Protein AF-0000000074623098 (afdb_homodimer)

pLDDT: mean 75.77, std 20.79, range [34.44, 97.31]

Organism: Saponaria officinalis (NCBI:txid3572)

Foldseek 3Di:
DVLLVVLVVLQVLVPPVLRDVVQSVLQSDQCNQKNWDWDDDPWKIKIKIAAPQADPVFWDWDQDPQRKIKIKGFSARDVSPPDDDDDDPDDRHHGTMHMDIDRDDPQWPRVDWDWDDDPRMIMIITTGHPPPPPPPPPPPPPPD/DVLLVVLVVLQVLVPPVPRDVVQSVQQSDQCNQKNWDWDDDPWWIKIKIAAPQADPVFWDWDQDPQRKIKIKGFSARDVSPPDDDDDDPDDRHHGTMHMDIDRDDPQWPRVDWDWDDDPRMIMIITTGHPPPPPPPPPPPPPPD

Radius of gyration: 24.54 Å; Cα contacts (8 Å, |Δi|>4): 505; chains: 2; bounding box: 32×133×42 Å

InterPro domains:
  IPR002068 Alpha crystallin/Hsp20 domain [PF00011] (37-141)
  IPR002068 Alpha crystallin/Hsp20 domain [PS01031] (27-144)
  IPR007052 CS domain [PS51203] (31-140)
  IPR008978 HSP20-like chaperone [G3DSA:2.60.40.790] (1-142)
  IPR008978 HSP20-like chaperone [SSF49764] (18-141)
  IPR031107 Small heat shock protein [PTHR11527] (29-141)

Structure (mmCIF, N/CA/C/O backbone):
data_AF-0000000074623098-model_v1
#
loop_
_entity.id
_entity.type
_entity.pdbx_description
1 polymer 'SHSP domain-containing protein'
#
loop_
_atom_site.group_PDB
_atom_site.id
_atom_site.type_symbol
_atom_site.label_atom_id
_atom_site.label_alt_id
_atom_site.label_comp_id
_atom_site.label_asym_id
_atom_site.label_entity_id
_atom_site.label_seq_id
_atom_site.pdbx_PDB_ins_code
_atom_site.Cartn_x
_atom_site.Cartn_y
_atom_site.Cartn_z
_atom_site.occupancy
_atom_site.B_iso_or_equiv
_atom_site.auth_seq_id
_atom_site.auth_comp_id
_atom_site.auth_asym_id
_atom_site.auth_atom_id
_atom_site.pdbx_PDB_model_num
ATOM 1 N N . MET A 1 1 ? 17.141 3.326 15.945 1 34.44 1 MET A N 1
ATOM 2 C CA . MET A 1 1 ? 17.594 1.981 16.281 1 34.44 1 MET A CA 1
ATOM 3 C C . MET A 1 1 ? 16.422 1.014 16.375 1 34.44 1 MET A C 1
ATOM 5 O O . MET A 1 1 ? 16.562 -0.173 16.078 1 34.44 1 MET A O 1
ATOM 9 N N . SER A 1 2 ? 15.312 1.526 16.891 1 41.41 2 SER A N 1
ATOM 10 C CA . SER A 1 2 ? 14.086 0.79 17.188 1 41.41 2 SER A CA 1
ATOM 11 C C . SER A 1 2 ? 13.375 0.357 15.914 1 41.41 2 SER A C 1
ATOM 13 O O . SER A 1 2 ? 12.859 -0.761 15.828 1 41.41 2 SER A O 1
ATOM 15 N N . LEU A 1 3 ? 13.523 1.206 14.938 1 40.62 3 LEU A N 1
ATOM 16 C CA . LEU A 1 3 ? 12.898 0.87 13.664 1 40.62 3 LEU A CA 1
ATOM 17 C C . LEU A 1 3 ? 13.578 -0.331 13.023 1 40.62 3 LEU A C 1
ATOM 19 O O . LEU A 1 3 ? 12.914 -1.23 12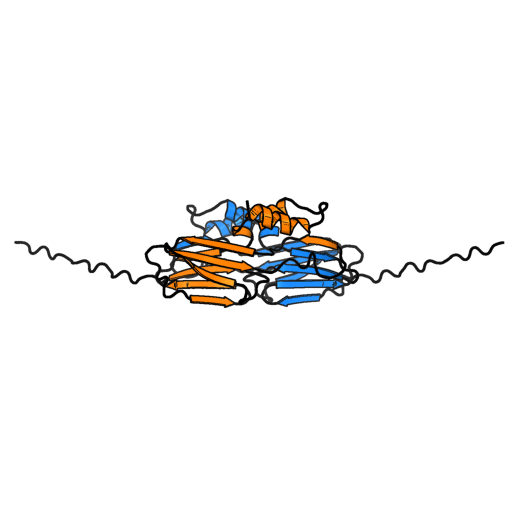.508 1 40.62 3 LEU A O 1
ATOM 23 N N . MET A 1 4 ? 14.953 -0.33 13.18 1 45.56 4 MET A N 1
ATOM 24 C CA . MET A 1 4 ? 15.719 -1.463 12.664 1 45.56 4 MET A CA 1
ATOM 25 C C . MET A 1 4 ? 15.398 -2.732 13.445 1 45.56 4 MET A C 1
ATOM 27 O O . MET A 1 4 ? 15.281 -3.812 12.867 1 45.56 4 MET A O 1
ATOM 31 N N . SER A 1 5 ? 15.297 -2.527 14.773 1 45.75 5 SER A N 1
ATOM 32 C CA . SER A 1 5 ? 15.016 -3.684 15.617 1 45.75 5 SER A CA 1
ATOM 33 C C . SER A 1 5 ? 13.641 -4.27 15.305 1 45.75 5 SER A C 1
ATOM 35 O O . SER A 1 5 ? 13.484 -5.488 15.227 1 45.75 5 SER A O 1
ATOM 37 N N . ASN A 1 6 ? 12.68 -3.51 15.242 1 42.38 6 ASN A N 1
ATOM 38 C CA . ASN A 1 6 ? 11.336 -3.984 14.914 1 42.38 6 ASN A CA 1
ATOM 39 C C . ASN A 1 6 ? 11.281 -4.602 13.523 1 42.38 6 ASN A C 1
ATOM 41 O O . ASN A 1 6 ? 10.57 -5.586 13.305 1 42.38 6 ASN A O 1
ATOM 45 N N . LEU A 1 7 ? 12.031 -3.977 12.625 1 44.84 7 LEU A N 1
ATOM 46 C CA . LEU A 1 7 ? 12.211 -4.57 11.305 1 44.84 7 LEU A CA 1
ATOM 47 C C . LEU A 1 7 ? 12.891 -5.934 11.406 1 44.84 7 LEU A C 1
ATOM 49 O O . LEU A 1 7 ? 12.469 -6.891 10.75 1 44.84 7 LEU A O 1
ATOM 53 N N . ILE A 1 8 ? 13.992 -5.941 12.305 1 47.47 8 ILE A N 1
ATOM 54 C CA . ILE A 1 8 ? 14.75 -7.168 12.508 1 47.47 8 ILE A CA 1
ATOM 55 C C . ILE A 1 8 ? 13.859 -8.227 13.156 1 47.47 8 ILE A C 1
ATOM 57 O O . ILE A 1 8 ? 13.883 -9.398 12.758 1 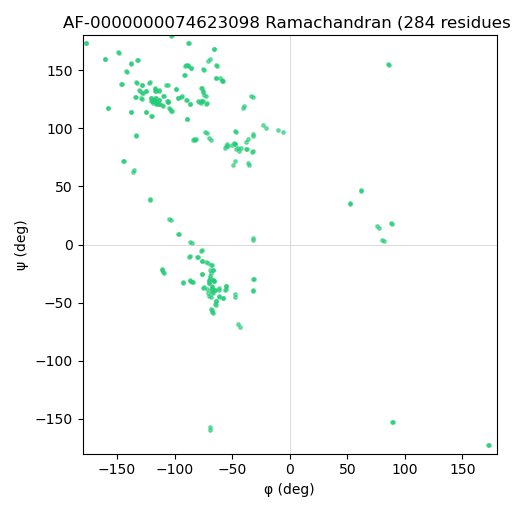47.47 8 ILE A O 1
ATOM 61 N N . ASP A 1 9 ? 13.234 -7.867 14.188 1 44 9 ASP A N 1
ATOM 62 C CA . ASP A 1 9 ? 12.375 -8.828 14.875 1 44 9 ASP A CA 1
ATOM 63 C C . ASP A 1 9 ? 11.297 -9.359 13.938 1 44 9 ASP A C 1
ATOM 65 O O . ASP A 1 9 ? 10.984 -10.555 13.961 1 44 9 ASP A O 1
ATOM 69 N N . ASN A 1 10 ? 10.711 -8.523 13.273 1 41.66 10 ASN A N 1
ATOM 70 C CA . ASN A 1 10 ? 9.727 -8.977 12.297 1 41.66 10 ASN A CA 1
ATOM 71 C C . ASN A 1 10 ? 10.375 -9.766 11.164 1 41.66 10 ASN A C 1
ATOM 73 O O . ASN A 1 10 ? 9.766 -10.672 10.609 1 41.66 10 ASN A O 1
ATOM 77 N N . MET A 1 11 ? 11.602 -9.375 10.875 1 44.38 11 MET A N 1
ATOM 78 C CA . MET A 1 11 ? 12.398 -10.078 9.875 1 44.38 11 MET A CA 1
ATOM 79 C C . MET A 1 11 ? 12.891 -11.414 10.422 1 44.38 11 MET A C 1
ATOM 81 O O . MET A 1 11 ? 13.219 -12.32 9.656 1 44.38 11 MET A O 1
ATOM 85 N N . SER A 1 12 ? 13.211 -11.461 11.594 1 42.5 12 SER A N 1
ATOM 86 C CA . SER A 1 12 ? 13.734 -12.711 12.141 1 42.5 12 SER A CA 1
ATOM 87 C C . SER A 1 12 ? 12.859 -13.898 11.742 1 42.5 12 SER A C 1
ATOM 89 O O . SER A 1 12 ? 13.352 -15.023 11.625 1 42.5 12 SER A O 1
ATOM 91 N N . ASN A 1 13 ? 11.672 -13.742 11.844 1 39.25 13 ASN A N 1
ATOM 92 C CA . ASN A 1 13 ? 10.891 -14.938 11.555 1 39.25 13 ASN A CA 1
ATOM 93 C C . ASN A 1 13 ? 10.914 -15.281 10.062 1 39.25 13 ASN A C 1
ATOM 95 O O . ASN A 1 13 ? 10.25 -16.219 9.625 1 39.25 13 ASN A O 1
ATOM 99 N N . ILE A 1 14 ? 11.312 -14.375 9.227 1 43.31 14 ILE A N 1
ATOM 100 C CA . ILE A 1 14 ? 11.531 -14.711 7.824 1 43.31 14 ILE A CA 1
ATOM 101 C C . ILE A 1 14 ? 12.789 -15.562 7.688 1 43.31 14 ILE A C 1
ATOM 103 O O . ILE A 1 14 ? 13.867 -15.156 8.109 1 43.31 14 ILE A O 1
ATOM 107 N N . SER A 1 15 ? 12.68 -16.812 7.637 1 42.25 15 SER A N 1
ATOM 108 C CA . SER A 1 15 ? 13.867 -17.641 7.453 1 42.25 15 SER A CA 1
ATOM 109 C C . SER A 1 15 ? 14.914 -16.922 6.605 1 42.25 15 SER A C 1
ATOM 111 O O . SER A 1 15 ? 14.57 -16.188 5.676 1 42.25 15 SER A O 1
ATOM 113 N N . ARG A 1 16 ? 16.141 -16.812 7.059 1 40.84 16 ARG A N 1
ATOM 114 C CA . ARG A 1 16 ? 17.391 -16.312 6.516 1 40.84 16 ARG A CA 1
ATOM 115 C C . ARG A 1 16 ? 17.469 -16.531 5.008 1 40.84 16 ARG A C 1
ATOM 117 O O . ARG A 1 16 ? 18.25 -15.883 4.316 1 40.84 16 ARG A O 1
ATOM 124 N N . GLU A 1 17 ? 17.047 -17.562 4.574 1 41.5 17 GLU A N 1
ATOM 125 C CA . GLU A 1 17 ? 17.312 -17.922 3.186 1 41.5 17 GLU A CA 1
ATOM 126 C C . GLU A 1 17 ? 16.516 -17.031 2.229 1 41.5 17 GLU A C 1
ATOM 128 O O . GLU A 1 17 ? 16.922 -16.812 1.09 1 41.5 17 GLU A O 1
ATOM 133 N N . ASN A 1 18 ? 15.172 -16.703 2.531 1 45.53 18 ASN A N 1
ATOM 134 C CA . ASN A 1 18 ? 14.383 -15.891 1.603 1 45.53 18 ASN A CA 1
ATOM 135 C C . ASN A 1 18 ? 14.242 -14.453 2.09 1 45.53 18 ASN A C 1
ATOM 137 O O . ASN A 1 18 ? 13.305 -13.75 1.706 1 45.53 18 ASN A O 1
ATOM 141 N N . PHE A 1 19 ? 15.172 -14.086 2.965 1 50.91 19 PHE A N 1
ATOM 142 C CA . PHE A 1 19 ? 15.305 -12.734 3.506 1 50.91 19 PHE A CA 1
ATOM 143 C C . PHE A 1 19 ? 15.805 -11.773 2.436 1 50.91 19 PHE A C 1
ATOM 145 O O . PHE A 1 19 ? 16.953 -11.859 1.996 1 50.91 19 PHE A O 1
ATOM 152 N N . ASP A 1 20 ? 14.883 -11.172 1.761 1 56.94 20 ASP A N 1
ATOM 153 C CA . ASP A 1 20 ? 15.289 -10.148 0.803 1 56.94 20 ASP A CA 1
ATOM 154 C C . ASP A 1 20 ? 15.539 -8.812 1.501 1 56.94 20 ASP A C 1
ATOM 156 O O . ASP A 1 20 ? 14.617 -8.227 2.072 1 56.94 20 ASP A O 1
ATOM 160 N N . PRO A 1 21 ? 16.781 -8.531 1.943 1 56.81 21 PRO A N 1
ATOM 161 C CA . PRO A 1 21 ? 17.125 -7.242 2.557 1 56.81 21 PRO A CA 1
ATOM 162 C C . PRO A 1 21 ? 16.297 -6.086 2.002 1 56.81 21 PRO A C 1
ATOM 164 O O . PRO A 1 21 ? 16.031 -5.113 2.713 1 56.81 21 PRO A O 1
ATOM 167 N N . PHE A 1 22 ? 15.984 -6.312 0.858 1 60.97 22 PHE A N 1
ATOM 168 C CA . PHE A 1 22 ? 15.188 -5.254 0.244 1 60.97 22 PHE A CA 1
ATOM 169 C C . PHE A 1 22 ? 13.797 -5.188 0.864 1 60.97 22 PHE A C 1
ATOM 171 O O . PHE A 1 22 ? 13.258 -4.098 1.061 1 60.97 22 PHE A O 1
ATOM 178 N N . TYR A 1 23 ? 13.43 -6.34 1.324 1 63.38 23 TYR A N 1
ATOM 179 C CA . TYR A 1 23 ? 12.117 -6.391 1.973 1 63.3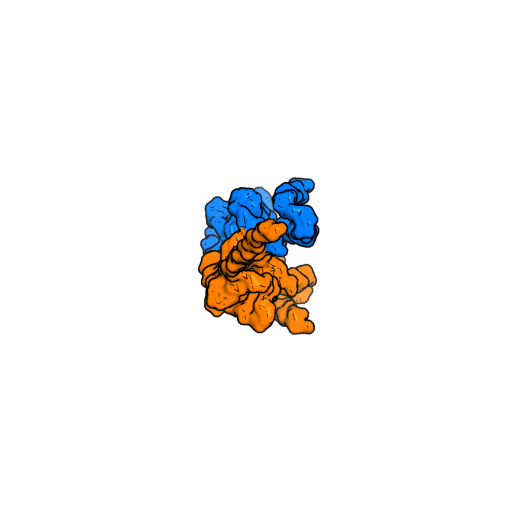8 23 TYR A CA 1
ATOM 180 C C . TYR A 1 23 ? 12.141 -5.645 3.301 1 63.38 23 TYR A C 1
ATOM 182 O O . TYR A 1 23 ? 11.266 -4.824 3.578 1 63.38 23 TYR A O 1
ATOM 190 N N . LEU A 1 24 ? 13.109 -5.84 4.031 1 62.47 24 LEU A N 1
ATOM 191 C CA . LEU A 1 24 ? 13.227 -5.207 5.34 1 62.47 24 LEU A CA 1
ATOM 192 C C . LEU A 1 24 ? 13.359 -3.693 5.199 1 62.47 24 LEU A C 1
ATOM 194 O O . LEU A 1 24 ? 12.75 -2.941 5.969 1 62.47 24 LEU A O 1
ATOM 198 N N . ALA A 1 25 ? 14.078 -3.432 4.215 1 63.34 25 ALA A N 1
ATOM 199 C CA . ALA A 1 25 ? 14.273 -2.004 3.988 1 63.34 25 ALA A CA 1
ATOM 200 C C . ALA A 1 25 ? 12.977 -1.329 3.561 1 63.34 25 ALA A C 1
ATOM 202 O O . ALA A 1 25 ? 12.664 -0.222 4.008 1 63.34 25 ALA A O 1
ATOM 203 N N . ALA A 1 26 ? 12.25 -2.039 2.818 1 65.88 26 ALA A N 1
ATOM 204 C CA . ALA A 1 26 ? 10.992 -1.487 2.336 1 65.88 26 ALA A CA 1
ATOM 205 C C . ALA A 1 26 ? 9.984 -1.348 3.473 1 65.88 26 ALA A C 1
ATOM 207 O O . ALA A 1 26 ? 9.25 -0.357 3.545 1 65.88 26 ALA A O 1
ATOM 208 N N . GLN A 1 27 ? 10.102 -2.234 4.43 1 70.69 27 GLN A N 1
ATOM 209 C CA . GLN A 1 27 ? 9.164 -2.211 5.547 1 70.69 27 GLN A CA 1
ATOM 210 C C . GLN A 1 27 ? 9.492 -1.086 6.52 1 70.69 27 GLN A C 1
ATOM 212 O O . GLN A 1 27 ? 8.602 -0.553 7.188 1 70.69 27 GLN A O 1
ATOM 217 N N . ALA A 1 28 ? 10.664 -0.769 6.473 1 69.12 28 ALA A N 1
ATOM 218 C CA . ALA A 1 28 ? 11.117 0.261 7.402 1 69.12 28 ALA A CA 1
ATOM 219 C C . ALA A 1 28 ? 10.922 1.656 6.816 1 69.12 28 ALA A C 1
ATOM 221 O O . ALA A 1 28 ? 10.977 2.654 7.539 1 69.12 28 ALA A O 1
ATOM 222 N N . CYS A 1 29 ? 10.609 1.677 5.582 1 75.25 29 CYS A N 1
ATOM 223 C CA . CYS A 1 29 ? 10.406 2.965 4.926 1 75.25 29 CYS A CA 1
ATOM 224 C C . CYS A 1 29 ? 8.961 3.416 5.043 1 75.25 29 CYS A C 1
ATOM 226 O O . CYS A 1 29 ? 8.07 2.826 4.426 1 75.25 29 CYS A O 1
ATOM 228 N N . PRO A 1 30 ? 8.758 4.41 5.848 1 76.56 30 PRO A N 1
ATOM 229 C CA . PRO A 1 30 ? 7.383 4.84 6.117 1 76.56 30 PRO A CA 1
ATOM 230 C C . PRO A 1 30 ? 6.609 5.176 4.844 1 76.56 30 PRO A C 1
ATOM 232 O O . PRO A 1 30 ? 5.414 4.891 4.75 1 76.56 30 PRO A O 1
ATOM 235 N N . VAL A 1 31 ? 7.215 5.719 3.859 1 76.25 31 VAL A N 1
ATOM 236 C CA . VAL A 1 31 ? 6.566 6.125 2.617 1 76.25 31 VAL A CA 1
ATOM 237 C C . VAL A 1 31 ? 6.07 4.891 1.867 1 76.25 31 VAL A C 1
ATOM 239 O O . VAL A 1 31 ? 5 4.914 1.259 1 76.25 31 VAL A O 1
ATOM 242 N N . LEU A 1 32 ? 6.801 3.842 2.086 1 75.56 32 LEU A N 1
ATOM 243 C CA . LEU A 1 32 ? 6.441 2.617 1.38 1 75.56 32 LEU A CA 1
ATOM 244 C C . LEU A 1 32 ? 5.395 1.828 2.158 1 75.56 32 LEU A C 1
ATOM 246 O O . LEU A 1 32 ? 4.531 1.178 1.562 1 75.56 32 LEU A O 1
ATOM 250 N N . ASN A 1 33 ? 5.484 1.981 3.377 1 80.94 33 ASN A N 1
ATOM 251 C CA . ASN A 1 33 ? 4.613 1.183 4.234 1 80.94 33 ASN A CA 1
ATOM 252 C C . ASN A 1 33 ? 3.244 1.837 4.406 1 80.94 33 ASN A C 1
ATOM 254 O O . ASN A 1 33 ? 2.246 1.148 4.625 1 80.94 33 ASN A O 1
ATOM 258 N N . SER A 1 34 ? 3.166 3.098 4.398 1 90.62 34 SER A N 1
ATOM 259 C CA . SER A 1 34 ? 1.917 3.836 4.551 1 90.62 34 SER A CA 1
ATOM 260 C C . SER A 1 34 ? 1.916 5.102 3.695 1 90.62 34 SER A C 1
ATOM 262 O O . SER A 1 34 ? 1.896 6.215 4.223 1 90.62 34 SER A O 1
ATOM 264 N N . PRO A 1 35 ? 1.81 4.938 2.418 1 89.69 35 PRO A N 1
ATOM 265 C CA . PRO A 1 35 ? 1.896 6.098 1.531 1 89.69 35 PRO A CA 1
ATOM 266 C C . PRO A 1 35 ? 0.756 7.09 1.747 1 89.69 35 PRO A C 1
ATOM 268 O O . PRO A 1 35 ? -0.385 6.684 1.982 1 89.69 35 PRO A O 1
ATOM 271 N N . VAL A 1 36 ? 1.092 8.391 1.628 1 92.06 36 VAL A N 1
ATOM 272 C CA . VAL A 1 36 ? 0.13 9.453 1.907 1 92.06 36 VAL A CA 1
ATOM 273 C C . VAL A 1 36 ? 0.109 10.453 0.75 1 92.06 36 VAL A C 1
ATOM 275 O O . VAL A 1 36 ? 1.161 10.844 0.241 1 92.06 36 VAL A O 1
ATOM 278 N N . ASP A 1 37 ? -1.059 10.766 0.336 1 90.94 37 ASP A N 1
ATOM 279 C CA . ASP A 1 37 ? -1.24 11.953 -0.486 1 90.94 37 ASP A CA 1
ATOM 280 C C . ASP A 1 37 ? -1.729 13.133 0.355 1 90.94 37 ASP A C 1
ATOM 282 O O . ASP A 1 37 ? -2.617 12.977 1.196 1 90.94 37 ASP A O 1
ATOM 286 N N . TRP A 1 38 ? -1.109 14.242 0.143 1 93.62 38 TRP A N 1
ATOM 287 C CA . TRP A 1 38 ? -1.52 15.461 0.832 1 93.62 38 TRP A CA 1
ATOM 288 C C . TRP A 1 38 ? -1.82 16.578 -0.165 1 93.62 38 TRP A C 1
ATOM 290 O O . TRP A 1 38 ? -0.909 17.109 -0.805 1 93.62 38 TRP A O 1
ATOM 300 N N . LYS A 1 39 ? -3.051 16.938 -0.191 1 91.81 39 LYS A N 1
ATOM 301 C CA . LYS A 1 39 ? -3.52 17.984 -1.086 1 91.81 39 LYS A CA 1
ATOM 302 C C . LYS A 1 39 ? -4.059 19.172 -0.299 1 91.81 39 LYS A C 1
ATOM 304 O O . LYS A 1 39 ? -4.801 19 0.671 1 91.81 39 LYS A O 1
ATOM 309 N N . GLN A 1 40 ? -3.596 20.281 -0.78 1 91.38 40 GLN A N 1
ATOM 310 C CA . GLN A 1 40 ? -4.102 21.531 -0.199 1 91.38 40 GLN A CA 1
ATOM 311 C C . GLN A 1 40 ? -5.109 22.203 -1.128 1 91.38 40 GLN A C 1
ATOM 313 O O . GLN A 1 40 ? -4.781 22.531 -2.27 1 91.38 40 GLN A O 1
ATOM 318 N N . THR A 1 41 ? -6.34 22.328 -0.699 1 91.19 41 THR A N 1
ATOM 319 C CA . THR A 1 41 ? -7.363 23.078 -1.428 1 91.19 41 THR A CA 1
ATOM 320 C C . THR A 1 41 ? -7.582 24.453 -0.799 1 91.19 41 THR A C 1
ATOM 322 O O . THR A 1 41 ? -6.91 24.812 0.168 1 91.19 41 THR A O 1
ATOM 325 N N . ASP A 1 42 ? -8.484 25.203 -1.385 1 89.19 42 ASP A N 1
ATOM 326 C CA . ASP A 1 42 ? -8.781 26.516 -0.829 1 89.19 42 ASP A CA 1
ATOM 327 C C . ASP A 1 42 ? -9.445 26.406 0.542 1 89.19 42 ASP A C 1
ATOM 329 O O . ASP A 1 42 ? -9.297 27.297 1.386 1 89.19 42 ASP A O 1
ATOM 333 N N . GLU A 1 43 ? -10.016 25.297 0.775 1 92.62 43 GLU A N 1
ATOM 334 C CA . GLU A 1 43 ? -10.844 25.188 1.972 1 92.62 43 GLU A CA 1
ATOM 335 C C . GLU A 1 43 ? -10.188 24.281 3.008 1 92.62 43 GLU A C 1
ATOM 337 O O . GLU A 1 43 ? -10.5 24.359 4.199 1 92.62 43 GLU A O 1
ATOM 342 N N . ALA A 1 44 ? -9.305 23.391 2.498 1 95.75 44 ALA A N 1
ATOM 343 C CA . ALA A 1 44 ? -8.867 22.391 3.469 1 95.75 44 ALA A CA 1
ATOM 344 C C . ALA A 1 44 ? -7.555 21.734 3.031 1 95.75 44 ALA A C 1
ATOM 346 O O . ALA A 1 44 ? -7.16 21.844 1.87 1 95.75 44 ALA A O 1
ATOM 347 N N . HIS A 1 45 ? -6.891 21.156 3.98 1 95.75 45 HIS A N 1
ATOM 348 C CA . HIS A 1 45 ? -5.836 20.188 3.738 1 95.75 45 HIS A CA 1
ATOM 349 C C . HIS A 1 45 ? -6.387 18.766 3.789 1 95.75 45 HIS A C 1
ATOM 351 O O . HIS A 1 45 ? -7.035 18.375 4.762 1 95.75 45 HIS A O 1
ATOM 357 N N . VAL A 1 46 ? -6.113 18.062 2.746 1 96.19 46 VAL A N 1
ATOM 358 C CA . VAL A 1 46 ? -6.672 16.719 2.654 1 96.19 46 VAL A CA 1
ATOM 359 C C . VAL A 1 46 ? -5.543 15.688 2.594 1 96.19 46 VAL A C 1
ATOM 361 O O . VAL A 1 46 ? -4.664 15.773 1.734 1 96.19 46 VAL A O 1
ATOM 364 N N . PHE A 1 47 ? -5.578 14.773 3.518 1 94.81 47 PHE A N 1
ATOM 365 C CA . PHE A 1 47 ? -4.645 13.648 3.551 1 94.81 47 PHE A CA 1
ATOM 366 C C . PHE A 1 47 ? -5.352 12.344 3.209 1 94.81 47 PHE A C 1
ATOM 368 O O . PHE A 1 47 ? -6.395 12.031 3.787 1 94.81 47 PHE A O 1
ATOM 375 N N . ILE A 1 48 ? -4.824 11.648 2.299 1 94.75 48 ILE A N 1
ATOM 376 C CA . ILE A 1 48 ? -5.34 10.336 1.938 1 94.75 48 ILE A CA 1
ATOM 377 C C . ILE A 1 48 ? -4.254 9.281 2.145 1 94.75 48 ILE A C 1
ATOM 379 O O . ILE A 1 48 ? -3.158 9.391 1.59 1 94.75 48 ILE A O 1
ATOM 383 N N . VAL A 1 49 ? -4.5 8.25 2.936 1 93.25 49 VAL A N 1
ATOM 384 C CA . VAL A 1 49 ? -3.506 7.258 3.334 1 93.25 49 VAL A CA 1
ATOM 385 C C . VAL A 1 49 ? -4 5.855 2.979 1 93.25 49 VAL A C 1
ATOM 387 O O . VAL A 1 49 ? -5.148 5.508 3.258 1 93.25 49 VAL A O 1
ATOM 390 N N . ASP A 1 50 ? -3.164 5.117 2.381 1 92.12 50 ASP A N 1
ATOM 391 C CA . ASP A 1 50 ? -3.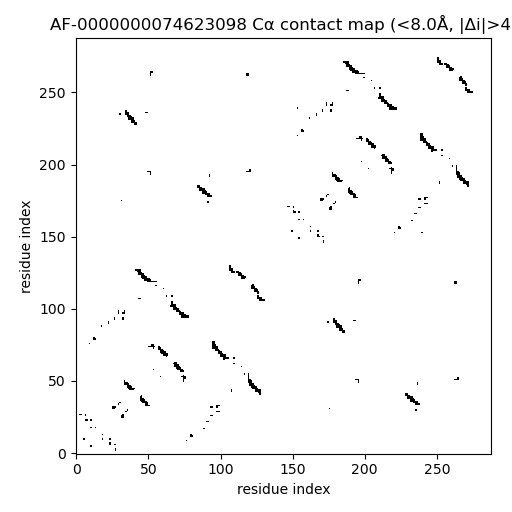473 3.717 2.109 1 92.12 50 ASP A CA 1
ATOM 392 C C . ASP A 1 50 ? -3.023 2.822 3.264 1 92.12 50 ASP A C 1
ATOM 394 O O . ASP A 1 50 ? -1.839 2.785 3.602 1 92.12 50 ASP A O 1
ATOM 398 N N . LEU A 1 51 ? -3.969 2.053 3.807 1 91.62 51 LEU A N 1
ATOM 399 C CA . LEU A 1 51 ? -3.662 1.19 4.941 1 91.62 51 LEU A CA 1
ATOM 400 C C . LEU A 1 51 ? -4.273 -0.194 4.75 1 91.62 51 LEU A C 1
ATOM 402 O O . LEU A 1 51 ? -5.09 -0.633 5.562 1 91.62 51 LEU A O 1
ATOM 406 N N . PRO A 1 52 ? -3.805 -0.833 3.771 1 89.25 52 PRO A N 1
ATOM 407 C CA . PRO A 1 52 ? -4.355 -2.178 3.572 1 89.25 52 PRO A CA 1
ATOM 408 C C . PRO A 1 52 ? -4.117 -3.094 4.77 1 89.25 52 PRO A C 1
ATOM 410 O O . PRO A 1 52 ? -3.061 -3.031 5.402 1 89.25 52 PRO A O 1
ATOM 413 N N . GLY A 1 53 ? -5.105 -3.961 5.086 1 83.06 53 GLY A N 1
ATOM 414 C CA . GLY A 1 53 ? -4.98 -4.938 6.156 1 83.06 53 GLY A CA 1
ATOM 415 C C . GLY A 1 53 ? -5.215 -4.348 7.535 1 83.06 53 GLY A C 1
ATOM 416 O O . GLY A 1 53 ? -4.965 -5.004 8.547 1 83.06 53 GLY A O 1
ATOM 417 N N . THR A 1 54 ? -5.562 -3.098 7.547 1 87.5 54 THR A N 1
ATOM 418 C CA . THR A 1 54 ? -5.746 -2.424 8.828 1 87.5 54 THR A CA 1
ATOM 419 C C . THR A 1 54 ? -7.227 -2.184 9.102 1 87.5 54 THR A C 1
ATOM 421 O O . THR A 1 54 ? -7.984 -1.822 8.203 1 87.5 54 THR A O 1
ATOM 424 N N . ASN A 1 55 ? -7.59 -2.434 10.32 1 87 55 ASN A N 1
ATOM 425 C CA . ASN A 1 55 ? -8.938 -2.064 10.75 1 87 55 ASN A CA 1
ATOM 426 C C . ASN A 1 55 ? -8.984 -0.634 11.273 1 87 55 ASN A C 1
ATOM 428 O O . ASN A 1 55 ? -7.973 -0.108 11.75 1 87 55 ASN A O 1
ATOM 432 N N . LYS A 1 56 ? -10.164 -0.093 11.172 1 89.06 56 LYS A N 1
ATOM 433 C CA . LYS A 1 56 ? -10.367 1.286 11.609 1 89.06 56 LYS A CA 1
ATOM 434 C C . LYS A 1 56 ? -9.945 1.468 13.062 1 89.06 56 LYS A C 1
ATOM 436 O O . LYS A 1 56 ? -9.367 2.494 13.422 1 89.06 56 LYS A O 1
ATOM 441 N N . GLU A 1 57 ? -10.25 0.458 13.883 1 90.81 57 GLU A N 1
ATOM 442 C CA . GLU A 1 57 ? -9.977 0.548 15.32 1 90.81 57 GLU A CA 1
ATOM 443 C C . GLU A 1 57 ? -8.477 0.558 15.602 1 90.81 57 GLU A C 1
ATOM 445 O O . GLU A 1 57 ? -8.047 0.963 16.688 1 90.81 57 GLU A O 1
ATOM 450 N N . ASP A 1 58 ? -7.73 0.118 14.586 1 92.06 58 ASP A N 1
ATOM 451 C CA . ASP A 1 58 ? -6.293 -0.004 14.789 1 92.06 58 ASP A CA 1
ATOM 452 C C . ASP A 1 58 ? -5.559 1.227 14.266 1 92.06 58 ASP A C 1
ATOM 454 O O . ASP A 1 58 ? -4.324 1.251 14.219 1 92.06 58 ASP A O 1
ATOM 458 N N . VAL A 1 59 ? -6.266 2.225 13.914 1 94.44 59 VAL A N 1
ATOM 459 C CA . VAL A 1 59 ? -5.676 3.441 13.375 1 94.44 59 VAL A CA 1
ATOM 460 C C . VAL A 1 59 ? -5.895 4.602 14.336 1 94.44 59 VAL A C 1
ATOM 462 O O . VAL A 1 59 ? -6.992 4.773 14.875 1 94.44 59 VAL A O 1
ATOM 465 N N . LYS A 1 60 ? -4.879 5.309 14.57 1 96.31 60 LYS A N 1
ATOM 466 C CA . LYS A 1 60 ? -4.934 6.477 15.445 1 96.31 60 LYS A CA 1
ATOM 467 C C . LYS A 1 60 ? -4.52 7.742 14.695 1 96.31 60 LYS A C 1
ATOM 469 O O . LYS A 1 60 ? -3.475 7.766 14.039 1 96.31 60 LYS A O 1
ATOM 474 N N . VAL A 1 61 ? -5.379 8.742 14.734 1 96.69 61 VAL A N 1
ATOM 475 C CA . VAL A 1 61 ? -5.09 10.039 14.133 1 96.69 61 VAL A CA 1
ATOM 476 C C . VAL A 1 61 ? -5.086 11.117 15.219 1 96.69 61 VAL A C 1
ATOM 478 O O . VAL A 1 61 ? -6.086 11.312 15.914 1 96.69 61 VAL A O 1
ATOM 481 N N . GLU A 1 62 ? -3.959 11.82 15.297 1 96.31 62 GLU A N 1
ATOM 482 C CA . GLU A 1 62 ? -3.85 12.844 16.344 1 96.31 62 GLU A CA 1
ATOM 483 C C . GLU A 1 62 ? -3.104 14.07 15.828 1 96.31 62 GLU A C 1
ATOM 485 O O . GLU A 1 62 ? -2.264 13.969 14.938 1 96.31 62 GLU A O 1
ATOM 490 N N . VAL A 1 63 ? -3.482 15.125 16.375 1 94.56 63 VAL A N 1
ATOM 491 C CA . VAL A 1 63 ? -2.713 16.344 16.156 1 94.56 63 VAL A CA 1
ATOM 492 C C . VAL A 1 63 ? -1.861 16.641 17.391 1 94.56 63 VAL A C 1
ATOM 494 O O . VAL A 1 63 ? -2.393 16.891 18.469 1 94.56 63 VAL A O 1
ATOM 497 N N . GLU A 1 64 ? -0.614 16.578 17.188 1 93 64 GLU A N 1
ATOM 498 C CA . GLU A 1 64 ? 0.312 16.797 18.297 1 93 64 GLU A CA 1
ATOM 499 C C . GLU A 1 64 ? 0.646 18.266 18.453 1 93 64 GLU A C 1
ATOM 501 O O . GLU A 1 64 ? 0.27 19.094 17.609 1 93 64 GLU A O 1
ATOM 506 N N . GLU A 1 65 ? 1.372 18.484 19.531 1 88.88 65 GLU A N 1
ATOM 507 C CA . GLU A 1 65 ? 1.854 19.844 19.75 1 88.88 65 GLU A CA 1
ATOM 508 C C . GLU A 1 65 ? 2.709 20.312 18.578 1 88.88 65 GLU A C 1
ATOM 510 O O . GLU A 1 65 ? 3.48 19.547 18.016 1 88.88 65 GLU A O 1
ATOM 515 N N . GLY A 1 66 ? 2.541 21.594 18.203 1 88.31 66 GLY A N 1
ATOM 516 C CA . GLY A 1 66 ? 3.318 22.156 17.109 1 88.31 66 GLY A CA 1
ATOM 517 C C . GLY A 1 66 ? 2.664 21.953 15.758 1 88.31 66 GLY A C 1
ATOM 518 O O . GLY A 1 66 ? 3.346 21.938 14.727 1 88.31 66 GLY A O 1
ATOM 519 N N . ASN A 1 67 ? 1.394 21.672 15.742 1 92.5 67 ASN A N 1
ATOM 520 C CA . ASN A 1 67 ? 0.611 21.547 14.516 1 92.5 67 ASN A CA 1
ATOM 521 C C . ASN A 1 67 ? 1.123 20.406 13.641 1 92.5 67 ASN A C 1
ATOM 523 O O . ASN A 1 67 ? 1.355 20.594 12.445 1 92.5 67 ASN A O 1
ATOM 527 N N . VAL A 1 68 ? 1.334 19.312 14.336 1 95.5 68 VAL A N 1
ATOM 528 C CA . VAL A 1 68 ? 1.815 18.141 13.617 1 95.5 68 VAL A CA 1
ATOM 529 C C . VAL A 1 68 ? 0.722 17.078 13.578 1 95.5 68 VAL A C 1
ATOM 531 O O . VAL A 1 68 ? 0.228 16.641 14.617 1 95.5 68 VAL A O 1
ATOM 534 N N . LEU A 1 69 ? 0.35 16.75 12.406 1 97.06 69 LEU A N 1
ATOM 535 C CA . LEU A 1 69 ? -0.581 15.641 12.242 1 97.06 69 LEU A CA 1
ATOM 536 C C . LEU A 1 69 ? 0.146 14.305 12.344 1 97.06 69 LEU A C 1
ATOM 538 O O . LEU A 1 69 ? 1.126 14.07 11.633 1 97.06 69 LEU A O 1
ATOM 542 N N . HIS A 1 70 ? -0.306 13.508 13.258 1 96.94 70 HIS A N 1
ATOM 543 C CA . HIS A 1 70 ? 0.297 12.195 13.469 1 96.94 70 HIS A CA 1
ATOM 544 C C . HIS A 1 70 ? -0.694 11.078 13.156 1 96.94 70 HIS A C 1
ATOM 546 O O . HIS A 1 70 ? -1.762 11 13.766 1 96.94 70 HIS A O 1
ATOM 552 N N . ILE A 1 71 ? -0.319 10.242 12.211 1 96.56 71 ILE A N 1
ATOM 553 C CA . ILE A 1 71 ? -1.116 9.07 11.859 1 96.56 71 ILE A CA 1
ATOM 554 C C . ILE A 1 71 ? -0.33 7.797 12.164 1 96.56 71 ILE A C 1
ATOM 556 O O . ILE A 1 71 ? 0.794 7.625 11.68 1 96.56 71 ILE A O 1
ATOM 560 N N . SER A 1 72 ? -0.906 6.965 12.961 1 95.19 72 SER A N 1
ATOM 561 C CA . SER A 1 72 ? -0.187 5.758 13.352 1 95.19 72 SER A CA 1
ATOM 562 C C . SER A 1 72 ? -1.146 4.602 13.609 1 95.19 72 SER A C 1
ATOM 564 O O . SER A 1 72 ? -2.357 4.805 13.727 1 95.19 72 SER A O 1
ATOM 566 N N . GLY A 1 73 ? -0.565 3.387 13.672 1 93.81 73 GLY A N 1
ATOM 567 C CA . GLY A 1 73 ? -1.355 2.197 13.945 1 93.81 73 GLY A CA 1
ATOM 568 C C . GLY A 1 73 ? -0.566 0.91 13.797 1 93.81 73 GLY A C 1
ATOM 569 O O . GLY A 1 73 ? 0.66 0.938 13.68 1 93.81 73 GLY A O 1
ATOM 570 N N . ASP A 1 74 ? -1.337 -0.155 13.891 1 88.75 74 ASP A N 1
ATOM 571 C CA . ASP A 1 74 ? -0.733 -1.481 13.797 1 88.75 74 ASP A CA 1
ATOM 572 C C . ASP A 1 74 ? -1.587 -2.412 12.938 1 88.75 74 ASP A C 1
ATOM 574 O O . ASP A 1 74 ? -2.74 -2.688 13.273 1 88.75 74 ASP A O 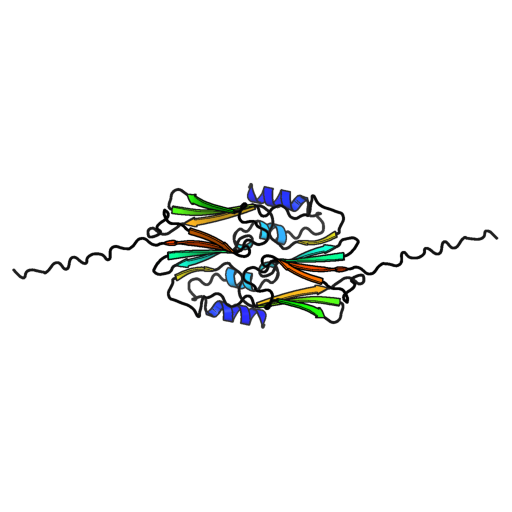1
ATOM 578 N N . ARG A 1 75 ? -1.076 -2.854 11.742 1 83.19 75 ARG A N 1
ATOM 579 C CA . ARG A 1 75 ? -1.794 -3.727 10.82 1 83.19 75 ARG A CA 1
ATOM 580 C C . ARG A 1 75 ? -1.793 -5.168 11.312 1 83.19 75 ARG A C 1
ATOM 582 O O . ARG A 1 75 ? -2.588 -5.988 10.852 1 83.19 75 ARG A O 1
ATOM 589 N N . GLY A 1 76 ? -1.122 -5.379 12.328 1 72.75 76 GLY A N 1
ATOM 590 C CA . GLY A 1 76 ? -0.957 -6.75 12.773 1 72.75 76 GLY A CA 1
ATOM 591 C C . GLY A 1 76 ? 0.194 -7.469 12.094 1 72.75 76 GLY A C 1
ATOM 592 O O . GLY A 1 76 ? 0.759 -6.961 11.117 1 72.75 76 GLY A O 1
ATOM 593 N N . SER A 1 77 ? 0.73 -8.461 12.734 1 58.66 77 SER A N 1
ATOM 594 C CA . SER A 1 77 ? 1.871 -9.211 12.219 1 58.66 77 SER A CA 1
ATOM 595 C C . SER A 1 77 ? 1.454 -10.156 11.102 1 58.66 77 SER A C 1
ATOM 597 O O . SER A 1 77 ? 0.3 -10.586 11.039 1 58.66 77 SER A O 1
ATOM 599 N N . THR A 1 78 ? 2.172 -10.125 10 1 52.94 78 THR A N 1
ATOM 600 C CA . THR A 1 78 ? 1.988 -11.156 8.984 1 52.94 78 THR A CA 1
ATOM 601 C C . THR A 1 78 ? 1.793 -12.523 9.633 1 52.94 78 THR A C 1
ATOM 603 O O . THR A 1 78 ? 2.277 -12.766 10.742 1 52.94 78 THR A O 1
ATOM 606 N N . ALA A 1 79 ? 0.626 -13.164 9.383 1 45.78 79 ALA A N 1
ATOM 607 C CA . ALA A 1 79 ? 0.534 -14.57 9.773 1 45.78 79 ALA A CA 1
ATOM 608 C C . ALA A 1 79 ? 1.888 -15.266 9.656 1 45.78 79 ALA A C 1
ATOM 610 O O . ALA A 1 79 ? 1.962 -16.5 9.617 1 45.78 79 ALA A O 1
ATOM 611 N N . SER A 1 80 ? 2.898 -14.617 9.336 1 44.69 80 SER A N 1
ATOM 612 C CA . SER A 1 80 ? 3.998 -15.578 9.305 1 44.69 80 SER A CA 1
ATOM 613 C C . SER A 1 80 ? 3.971 -16.5 10.523 1 44.69 80 SER A C 1
ATOM 615 O O . SER A 1 80 ? 4.18 -17.703 10.398 1 44.69 80 SER A O 1
ATOM 617 N N . ASN A 1 81 ? 4.277 -15.812 11.742 1 42.41 81 ASN A N 1
ATOM 618 C CA . ASN A 1 81 ? 4.66 -16.672 12.852 1 42.41 81 ASN A CA 1
ATOM 619 C C . ASN A 1 81 ? 3.492 -17.531 13.328 1 42.41 81 ASN A C 1
ATOM 621 O O . ASN A 1 81 ? 3.693 -18.562 13.984 1 42.41 81 ASN A O 1
ATOM 625 N N . ALA A 1 82 ? 2.531 -16.828 13.68 1 39.72 82 ALA A N 1
ATOM 626 C CA . ALA A 1 82 ? 1.654 -17.609 14.547 1 39.72 82 ALA A CA 1
ATOM 627 C C . ALA A 1 82 ? 0.96 -18.719 13.758 1 39.72 82 ALA A C 1
ATOM 629 O O . ALA A 1 82 ? 0.419 -19.656 14.344 1 39.72 82 ALA A O 1
ATOM 630 N N . ASP A 1 83 ? 0.312 -18.156 12.719 1 46.31 83 ASP A N 1
ATOM 631 C CA . ASP A 1 83 ? -0.596 -19.234 12.328 1 46.31 83 ASP A CA 1
ATOM 632 C C . ASP A 1 83 ? 0.168 -20.406 11.711 1 46.31 83 ASP A C 1
ATOM 634 O O . ASP A 1 83 ? 1.331 -20.25 11.328 1 46.31 83 ASP A O 1
ATOM 638 N N . GLY A 1 84 ? -0.691 -21.328 10.859 1 49.62 84 GLY A N 1
ATOM 639 C CA . GLY A 1 84 ? -0.586 -22.719 10.453 1 49.62 84 GLY A CA 1
ATOM 640 C C . GLY A 1 84 ? 0.548 -22.969 9.477 1 49.62 84 GLY A C 1
ATOM 641 O O . GLY A 1 84 ? 1.135 -22.031 8.945 1 49.62 84 GLY A O 1
ATOM 642 N N . GLY A 1 85 ? 1.256 -24.141 9.102 1 61 85 GLY A N 1
ATOM 643 C CA . GLY A 1 85 ? 1.986 -25.031 8.211 1 61 85 GLY A CA 1
ATOM 644 C C . GLY A 1 85 ? 1.944 -24.594 6.762 1 61 85 GLY A C 1
ATOM 645 O O . GLY A 1 85 ? 0.922 -24.078 6.293 1 61 85 GLY A O 1
ATOM 646 N N . GLY A 1 86 ? 3.156 -23.828 6.246 1 74.75 86 GLY A N 1
ATOM 647 C CA . GLY A 1 86 ? 3.332 -23.641 4.812 1 74.75 86 GLY A CA 1
ATOM 648 C C . GLY A 1 86 ? 4.621 -22.922 4.461 1 74.75 86 GLY A C 1
ATOM 649 O O . GLY A 1 86 ? 5.375 -22.516 5.348 1 74.75 86 GLY A O 1
ATOM 650 N N . ILE A 1 87 ? 4.918 -22.828 3.186 1 82.88 87 ILE A N 1
ATOM 651 C CA . ILE A 1 87 ? 6.137 -22.234 2.635 1 82.88 87 ILE A CA 1
ATOM 652 C C . ILE A 1 87 ? 5.824 -20.875 2.016 1 82.88 87 ILE A C 1
ATOM 654 O O . ILE A 1 87 ? 4.93 -20.766 1.172 1 82.88 87 ILE A O 1
ATOM 658 N N . TRP A 1 88 ? 6.527 -19.797 2.516 1 83.62 88 TRP A N 1
ATOM 659 C CA . TRP A 1 88 ? 6.363 -18.484 1.932 1 83.62 88 TRP A CA 1
ATOM 660 C C . TRP A 1 88 ? 7.309 -18.281 0.75 1 83.62 88 TRP A C 1
ATOM 662 O O . TRP A 1 88 ? 8.531 -18.328 0.911 1 83.62 88 TRP A O 1
ATOM 672 N N . HIS A 1 89 ? 6.699 -18.031 -0.323 1 86.88 89 HIS A N 1
ATOM 673 C CA . HIS A 1 89 ? 7.5 -17.797 -1.516 1 86.88 89 HIS A CA 1
ATOM 674 C C . HIS A 1 89 ? 7.785 -16.297 -1.688 1 86.88 89 HIS A C 1
ATOM 676 O O . HIS A 1 89 ? 8.844 -15.922 -2.191 1 86.88 89 HIS A O 1
ATOM 682 N N . ARG A 1 90 ? 6.812 -15.406 -1.255 1 85.94 90 ARG A N 1
ATOM 683 C CA . ARG A 1 90 ? 6.945 -13.953 -1.337 1 85.94 90 ARG A CA 1
ATOM 684 C C . ARG A 1 90 ? 6.246 -13.273 -0.163 1 85.94 90 ARG A C 1
ATOM 686 O O . ARG A 1 90 ? 5.176 -13.711 0.265 1 85.94 90 ARG A O 1
ATOM 693 N N . VAL A 1 91 ? 6.879 -12.305 0.369 1 84.81 91 VAL A N 1
ATOM 694 C CA . VAL A 1 91 ? 6.301 -11.453 1.4 1 84.81 91 VAL A CA 1
ATOM 695 C C . VAL A 1 91 ? 6.566 -9.984 1.066 1 84.81 91 VAL A C 1
ATOM 697 O O . VAL A 1 91 ? 7.625 -9.445 1.401 1 84.81 91 VAL A O 1
ATOM 700 N N . GLU A 1 92 ? 5.602 -9.375 0.395 1 86.31 92 GLU A N 1
ATOM 701 C CA . GLU A 1 92 ? 5.816 -8.023 -0.098 1 86.31 92 GLU A CA 1
ATOM 702 C C . GLU A 1 92 ? 4.945 -7.02 0.654 1 86.31 92 GLU A C 1
ATOM 704 O O . GLU A 1 92 ? 5.211 -5.816 0.628 1 86.31 92 GLU A O 1
ATOM 709 N N . ARG A 1 93 ? 3.877 -7.449 1.262 1 89.19 93 ARG A N 1
ATOM 710 C CA . ARG A 1 93 ? 2.9 -6.559 1.883 1 89.19 93 ARG A CA 1
ATOM 711 C C . ARG A 1 93 ? 3.436 -5.992 3.193 1 89.19 93 ARG A C 1
ATOM 713 O O . ARG A 1 93 ? 4.207 -6.652 3.895 1 89.19 93 ARG A O 1
ATOM 720 N N . SER A 1 94 ? 2.936 -4.836 3.408 1 84.62 94 SER A N 1
ATOM 721 C CA . SER A 1 94 ? 3.359 -4.191 4.648 1 84.62 94 SER A CA 1
ATOM 722 C C . SER A 1 94 ? 2.648 -4.793 5.855 1 84.62 94 SER A C 1
ATOM 724 O O . SER A 1 94 ? 1.454 -5.09 5.793 1 84.62 94 SER A O 1
ATOM 726 N N . HIS A 1 95 ? 3.432 -5.031 6.824 1 83.06 95 HIS A N 1
ATOM 727 C CA . HIS A 1 95 ? 2.891 -5.539 8.078 1 83.06 95 HIS A CA 1
ATOM 728 C C . HIS A 1 95 ? 3.438 -4.766 9.273 1 83.06 95 HIS A C 1
ATOM 730 O O . HIS A 1 95 ? 4.418 -4.027 9.141 1 83.06 95 HIS A O 1
ATOM 736 N N . GLY A 1 96 ? 2.678 -4.871 10.352 1 84.19 96 GLY A N 1
ATOM 737 C CA . GLY A 1 96 ? 3.18 -4.281 11.578 1 84.19 96 GLY A CA 1
ATOM 738 C C . GLY A 1 96 ? 2.773 -2.83 11.75 1 84.19 96 GLY A C 1
ATOM 739 O O . GLY A 1 96 ? 1.736 -2.404 11.242 1 84.19 96 GLY A O 1
ATOM 740 N N . LYS A 1 97 ? 3.631 -2.143 12.484 1 87.62 97 LYS A N 1
ATOM 741 C CA . LYS A 1 97 ? 3.295 -0.783 12.898 1 87.62 97 LYS A CA 1
ATOM 742 C C . LYS A 1 97 ? 3.672 0.227 11.82 1 87.62 97 LYS A C 1
ATOM 744 O O . LYS A 1 97 ? 4.59 -0.012 11.031 1 87.62 97 LYS A O 1
ATOM 749 N N . PHE A 1 98 ? 3.004 1.248 11.781 1 88.94 98 PHE A N 1
ATOM 750 C CA . PHE A 1 98 ? 3.33 2.393 10.945 1 88.94 98 PHE A CA 1
ATOM 751 C C . PHE A 1 98 ? 3.129 3.699 11.703 1 88.94 98 PHE A C 1
ATOM 753 O O . PHE A 1 98 ? 2.369 3.748 12.672 1 88.94 98 PHE A O 1
ATOM 760 N N . SER A 1 99 ? 3.844 4.727 11.242 1 93.25 99 SER A N 1
ATOM 761 C CA . SER A 1 99 ? 3.783 6.043 11.867 1 93.25 99 SER A CA 1
ATOM 762 C C . SER A 1 99 ? 4.219 7.137 10.906 1 93.25 99 SER A C 1
ATOM 764 O O . SER A 1 99 ? 5.352 7.133 10.422 1 93.25 99 SER A O 1
ATOM 766 N N . ARG A 1 100 ? 3.264 8 10.648 1 94.31 100 ARG A N 1
ATOM 767 C CA . ARG A 1 100 ? 3.549 9.133 9.773 1 94.31 100 ARG A CA 1
ATOM 768 C C . ARG A 1 100 ? 3.289 10.461 10.484 1 94.31 100 ARG A C 1
ATOM 770 O O . ARG A 1 100 ? 2.295 10.602 11.195 1 94.31 100 ARG A O 1
ATOM 777 N N . ARG A 1 101 ? 4.188 11.406 10.234 1 94.88 101 ARG A N 1
ATOM 778 C CA . ARG A 1 101 ? 4.039 12.734 10.82 1 94.88 101 ARG A CA 1
ATOM 779 C C . ARG A 1 101 ? 4.145 13.82 9.75 1 94.88 101 ARG A C 1
ATOM 781 O O . ARG A 1 101 ? 5.023 13.758 8.883 1 94.88 101 ARG A O 1
ATOM 788 N N . PHE A 1 102 ? 3.26 14.789 9.852 1 93.94 102 PHE A N 1
ATOM 789 C CA . PHE A 1 102 ? 3.24 15.891 8.898 1 93.94 102 PHE A CA 1
ATOM 790 C C . PHE A 1 102 ? 3.119 17.234 9.609 1 93.94 102 PHE A C 1
ATOM 792 O O . PHE A 1 102 ? 2.189 17.438 10.398 1 93.94 102 PHE A O 1
ATOM 799 N N . SER A 1 103 ? 4.008 18.094 9.305 1 95.25 103 SER A N 1
ATOM 800 C CA . SER A 1 103 ? 3.875 19.469 9.82 1 95.25 103 SER A CA 1
ATOM 801 C C . SER A 1 103 ? 2.801 20.234 9.062 1 95.25 103 SER A C 1
ATOM 803 O O . SER A 1 103 ? 2.891 20.391 7.84 1 95.25 103 SER A O 1
ATOM 805 N N . LEU A 1 104 ? 1.88 20.703 9.789 1 94.69 104 LEU A N 1
ATOM 806 C CA . LEU A 1 104 ? 0.758 21.391 9.156 1 94.69 104 LEU A CA 1
ATOM 807 C C . LEU A 1 104 ? 1.032 22.891 9.047 1 94.69 104 LEU A C 1
ATOM 809 O O . LEU A 1 104 ? 1.656 23.484 9.93 1 94.69 104 LEU A O 1
ATOM 813 N N . PRO A 1 105 ? 0.524 23.406 7.988 1 92 105 PRO A N 1
ATOM 814 C CA . PRO A 1 105 ? 0.658 24.859 7.879 1 92 105 PRO A CA 1
ATOM 815 C C . PRO A 1 105 ? -0.139 25.609 8.945 1 92 105 PRO A C 1
ATOM 817 O O . PRO A 1 105 ? -1.007 25.031 9.594 1 92 105 PRO A O 1
ATOM 820 N N . GLU A 1 106 ? 0.154 26.922 9.031 1 90.25 106 GLU A N 1
ATOM 821 C CA . GLU A 1 106 ? -0.463 27.75 10.062 1 90.25 106 GLU A CA 1
ATOM 822 C C . GLU A 1 106 ? -1.956 27.922 9.805 1 90.25 106 GLU A C 1
ATOM 824 O O . GLU A 1 106 ? -2.727 28.172 10.742 1 90.25 106 GLU A O 1
ATOM 829 N N . ASP A 1 107 ? -2.338 27.797 8.672 1 91.75 107 ASP A N 1
ATOM 830 C CA . ASP A 1 107 ? -3.734 28.062 8.344 1 91.75 107 ASP A CA 1
ATOM 831 C C . ASP A 1 107 ? -4.602 26.828 8.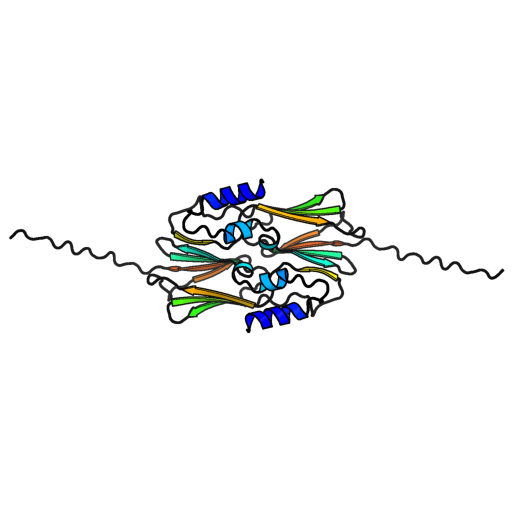594 1 91.75 107 ASP A C 1
ATOM 833 O O . ASP A 1 107 ? -5.812 26.859 8.359 1 91.75 107 ASP A O 1
ATOM 837 N N . ALA A 1 108 ? -4.055 25.781 9.055 1 94.5 108 ALA A N 1
ATOM 838 C CA . ALA A 1 108 ? -4.809 24.562 9.32 1 94.5 108 ALA A CA 1
ATOM 839 C C . ALA A 1 108 ? -5.613 24.688 10.609 1 94.5 108 ALA A C 1
ATOM 841 O O . ALA A 1 108 ? -5.059 25.031 11.664 1 94.5 108 ALA A O 1
ATOM 842 N N . LYS A 1 109 ? -6.855 24.531 10.531 1 93.56 109 LYS A N 1
ATOM 843 C CA . LYS A 1 109 ? -7.719 24.516 11.711 1 93.56 109 LYS A CA 1
ATOM 844 C C . LYS A 1 109 ? -7.711 23.141 12.367 1 93.56 109 LYS A C 1
ATOM 846 O O . LYS A 1 109 ? -8.641 22.344 12.188 1 93.56 109 LYS A O 1
ATOM 851 N N . VAL A 1 110 ? -6.828 22.891 13.289 1 92.06 110 VAL A N 1
ATOM 852 C CA . VAL A 1 110 ? -6.512 21.578 13.805 1 92.06 110 VAL A CA 1
ATOM 853 C C . VAL A 1 110 ? -7.605 21.109 14.766 1 92.06 110 VAL A C 1
ATOM 855 O O . VAL A 1 110 ? -7.703 19.922 15.086 1 92.06 110 VAL A O 1
ATOM 858 N N . ASP A 1 111 ? -8.461 22.031 15.203 1 91.56 111 ASP A N 1
ATOM 859 C CA . ASP A 1 111 ? -9.539 21.672 16.109 1 91.56 111 ASP A CA 1
ATOM 860 C C . ASP A 1 111 ? -10.711 21.031 15.367 1 91.56 111 ASP A C 1
ATOM 862 O O . ASP A 1 111 ? -11.594 20.438 15.977 1 91.56 111 ASP A O 1
ATOM 866 N N . GLU A 1 112 ? -10.711 21.078 14.086 1 93.56 112 GLU A N 1
ATOM 867 C CA . GLU A 1 112 ? -11.82 20.562 13.297 1 93.56 112 GLU A CA 1
ATOM 868 C C . GLU A 1 112 ? -11.352 19.469 12.328 1 93.56 112 GLU A C 1
ATOM 870 O O . GLU A 1 112 ? -11.82 19.406 11.188 1 93.56 112 GLU A O 1
ATOM 875 N N . VAL A 1 113 ? -10.492 18.688 12.758 1 94.94 113 VAL A N 1
ATOM 876 C CA . VAL A 1 113 ? -9.977 17.594 11.938 1 94.94 113 VAL A CA 1
ATOM 877 C C . VAL A 1 113 ? -11.023 16.5 11.805 1 94.94 113 VAL A C 1
ATOM 879 O O . VAL A 1 113 ? -11.641 16.094 12.805 1 94.94 113 VAL A O 1
ATOM 882 N N . LYS A 1 114 ? -11.281 16.141 10.641 1 96.5 114 LYS A N 1
ATOM 883 C CA . LYS A 1 114 ? -12.195 15.031 10.367 1 96.5 114 LYS A CA 1
ATOM 884 C C . LYS A 1 114 ? -11.477 13.875 9.688 1 96.5 114 LYS A C 1
ATOM 886 O O . LYS A 1 114 ? -10.688 14.086 8.766 1 96.5 114 LYS A O 1
ATOM 891 N N . ALA A 1 115 ? -11.703 12.68 10.195 1 96.06 115 ALA A N 1
ATOM 892 C CA . ALA A 1 115 ? -11.07 11.492 9.617 1 96.06 115 ALA A CA 1
ATOM 893 C C . ALA A 1 115 ? -12.109 10.414 9.312 1 96.06 115 ALA A C 1
ATOM 895 O O . ALA A 1 115 ? -13 10.148 10.125 1 96.06 115 ALA A O 1
ATOM 896 N N . GLU A 1 116 ? -12.023 9.945 8.156 1 95.31 116 GLU A N 1
ATOM 897 C CA . GLU A 1 116 ? -12.891 8.859 7.723 1 95.31 116 GLU A CA 1
ATOM 898 C C . GLU A 1 116 ? -12.094 7.766 7.02 1 95.31 116 GLU A C 1
ATOM 900 O O . GLU A 1 116 ? -11.164 8.055 6.266 1 95.31 116 GLU A O 1
ATOM 905 N N . MET A 1 117 ? -12.445 6.555 7.32 1 91.25 117 MET A N 1
ATOM 906 C CA . MET A 1 117 ? -11.789 5.434 6.656 1 91.25 117 MET A CA 1
ATOM 907 C C . MET A 1 117 ? -12.797 4.617 5.848 1 91.25 117 MET A C 1
ATOM 909 O O . MET A 1 117 ? -13.836 4.215 6.363 1 91.25 117 MET A O 1
ATOM 913 N N . GLU A 1 118 ? -12.5 4.48 4.578 1 87.75 118 GLU A N 1
ATOM 914 C CA . GLU A 1 118 ? -13.297 3.652 3.682 1 87.75 118 GLU A CA 1
ATOM 915 C C . GLU A 1 118 ? -12.422 2.658 2.922 1 87.75 118 GLU A C 1
ATOM 917 O O . GLU A 1 118 ? -11.469 3.051 2.25 1 87.75 118 GLU A O 1
ATOM 922 N N . ASN A 1 119 ? -12.781 1.342 3.025 1 85.69 119 ASN A N 1
ATOM 923 C CA . ASN A 1 119 ? -12.07 0.307 2.287 1 85.69 119 ASN A CA 1
ATOM 924 C C . ASN A 1 119 ? -10.562 0.389 2.525 1 85.69 119 ASN A C 1
ATOM 926 O O . ASN A 1 119 ? -9.773 0.37 1.575 1 85.69 119 ASN A O 1
ATOM 930 N N . VAL A 1 120 ? -10.195 0.754 3.752 1 86.94 120 VAL A N 1
ATOM 931 C CA . VAL A 1 120 ? -8.836 0.735 4.285 1 86.94 120 VAL A CA 1
ATOM 932 C C . VAL A 1 120 ? -8.062 1.938 3.758 1 86.94 120 VAL A C 1
ATOM 934 O O . VAL A 1 120 ? -6.828 1.938 3.762 1 86.94 120 VAL A O 1
ATOM 937 N N . VAL A 1 121 ? -8.812 2.84 3.227 1 92.31 121 VAL A N 1
ATOM 938 C CA . VAL A 1 121 ? -8.234 4.129 2.863 1 92.31 121 VAL A CA 1
ATOM 939 C C . VAL A 1 121 ? -8.68 5.195 3.857 1 92.31 121 VAL A C 1
ATOM 941 O O . VAL A 1 121 ? -9.883 5.434 4.02 1 92.31 121 VAL A O 1
ATOM 944 N N . LEU A 1 122 ? -7.723 5.824 4.438 1 94.81 122 LEU A N 1
ATOM 945 C CA . LEU A 1 122 ? -8.008 6.855 5.43 1 94.81 122 LEU A CA 1
ATOM 946 C C . LEU A 1 122 ? -7.961 8.242 4.801 1 94.81 122 LEU A C 1
ATOM 948 O O . LEU A 1 122 ? -7 8.586 4.105 1 94.81 122 LEU A O 1
ATOM 952 N N . LYS A 1 123 ? -9 8.938 4.988 1 96.31 123 LYS A N 1
ATOM 953 C CA . LYS A 1 123 ? -9.047 10.328 4.547 1 96.31 123 LYS A CA 1
ATOM 954 C C . LYS A 1 123 ? -9.133 11.281 5.738 1 96.31 123 LYS A C 1
ATOM 956 O O . LYS A 1 123 ? -10.055 11.18 6.551 1 96.31 123 LYS A O 1
ATOM 961 N N . VAL A 1 124 ? -8.18 12.133 5.832 1 97.31 124 VAL A N 1
ATOM 962 C CA . VAL A 1 124 ? -8.164 13.141 6.887 1 97.31 124 VAL A CA 1
ATOM 963 C C . VAL A 1 124 ? -8.32 14.531 6.277 1 97.31 124 VAL A C 1
ATOM 965 O O . VAL A 1 124 ? -7.559 14.914 5.391 1 97.31 124 VAL A O 1
ATOM 968 N N . VAL A 1 125 ? -9.305 15.227 6.75 1 97.12 125 VAL A N 1
ATOM 969 C CA . VAL A 1 125 ? -9.578 16.562 6.242 1 97.12 125 VAL A CA 1
ATOM 970 C C . VAL A 1 125 ? -9.398 17.594 7.359 1 97.12 125 VAL A C 1
ATOM 972 O O . VAL A 1 125 ? -9.992 17.453 8.43 1 97.12 125 VAL A O 1
ATOM 975 N N . ILE A 1 126 ? -8.586 18.531 7.051 1 97 126 ILE A N 1
ATOM 976 C CA . ILE A 1 126 ? -8.344 19.625 7.992 1 97 126 ILE A CA 1
ATOM 977 C C . ILE A 1 126 ? -8.742 20.953 7.352 1 97 126 ILE A C 1
ATOM 979 O O . ILE A 1 126 ? -8.047 21.453 6.457 1 97 126 ILE A O 1
ATOM 983 N N . PRO A 1 127 ? -9.797 21.516 7.855 1 96.44 127 PRO A N 1
ATOM 984 C CA . PRO A 1 127 ? -10.203 22.797 7.289 1 96.44 127 PRO A CA 1
ATOM 985 C C . PRO A 1 127 ? -9.156 23.891 7.5 1 96.44 127 PRO A C 1
ATOM 987 O O . PRO A 1 127 ? -8.312 23.781 8.391 1 96.44 127 PRO A O 1
ATOM 990 N N . LYS A 1 128 ? -9.195 24.828 6.617 1 93.69 128 LYS A N 1
ATOM 991 C CA . LYS A 1 128 ? -8.305 25.969 6.75 1 93.69 128 LYS A CA 1
ATOM 992 C C . LYS A 1 128 ? -8.953 27.094 7.555 1 93.69 128 LYS A C 1
ATOM 994 O O . LYS A 1 128 ? -10.18 27.219 7.582 1 93.69 128 LYS A O 1
ATOM 999 N N . LEU A 1 129 ? -8.039 27.875 8.156 1 87.94 129 LEU A N 1
ATOM 1000 C CA . LEU A 1 129 ? -8.531 29.062 8.859 1 87.94 129 LEU A CA 1
ATOM 1001 C C . LEU A 1 129 ? -8.992 30.125 7.879 1 87.94 129 LEU A C 1
ATOM 1003 O O . LEU A 1 129 ? -8.422 30.281 6.797 1 87.94 129 LEU A O 1
ATOM 1007 N N . GLU A 1 130 ? -10.211 30.516 7.961 1 71.44 130 GLU A N 1
ATOM 1008 C CA . GLU A 1 130 ? -10.719 31.609 7.129 1 71.44 130 GLU A CA 1
ATOM 1009 C C . GLU A 1 130 ? -9.789 32.812 7.18 1 71.44 130 GLU A C 1
ATOM 1011 O O . GLU A 1 130 ? -9.312 33.188 8.25 1 71.44 130 GLU A O 1
ATOM 1016 N N . VAL A 1 131 ? -8.867 32.812 6.363 1 57.97 131 VAL A N 1
ATOM 1017 C CA . VAL A 1 131 ? -8.109 34.062 6.355 1 57.97 131 VAL A CA 1
ATOM 1018 C C . VAL A 1 131 ? -9.062 35.25 6.332 1 57.97 131 VAL A C 1
ATOM 1020 O O . VAL A 1 131 ? -9.93 35.344 5.457 1 57.97 131 VAL A O 1
ATOM 1023 N N . LYS A 1 132 ? -9.297 35.75 7.422 1 50.81 132 LYS A N 1
ATOM 1024 C CA . LYS A 1 132 ? -9.867 37.094 7.344 1 50.81 132 LYS A CA 1
ATOM 1025 C C . LYS A 1 132 ? -9.242 37.906 6.207 1 50.81 132 LYS A C 1
ATOM 1027 O O . LYS A 1 132 ? -8.016 38 6.117 1 50.81 132 LYS A O 1
ATOM 1032 N N . LYS A 1 133 ? -9.781 37.656 5.047 1 48.62 133 LYS A N 1
ATOM 1033 C CA . LYS A 1 133 ? -9.312 38.625 4.051 1 48.62 133 LYS A CA 1
ATOM 1034 C C . LYS A 1 133 ? -8.828 39.906 4.719 1 48.62 133 LYS A C 1
ATOM 1036 O O . LYS A 1 133 ? -9.492 40.438 5.609 1 48.62 133 LYS A O 1
ATOM 1041 N N . PRO A 1 134 ? -7.555 40 4.773 1 47.5 134 PRO A N 1
ATOM 1042 C CA . PRO A 1 134 ? -7.18 41.344 5.273 1 47.5 134 PRO A CA 1
ATOM 1043 C C . PRO A 1 134 ? -8.172 42.406 4.863 1 47.5 134 PRO A C 1
ATOM 1045 O O . PRO A 1 134 ? -8.633 42.438 3.719 1 47.5 134 PRO A O 1
ATOM 1048 N N . HIS A 1 135 ? -9.094 42.656 5.758 1 44.5 135 HIS A N 1
ATOM 1049 C CA . HIS A 1 135 ? -9.812 43.906 5.531 1 44.5 135 HIS A CA 1
ATOM 1050 C C . HIS A 1 135 ? -8.883 44.969 4.977 1 44.5 135 HIS A C 1
ATOM 1052 O O . HIS A 1 135 ? -7.922 45.375 5.637 1 44.5 135 HIS A O 1
ATOM 1058 N N . LYS A 1 136 ? -8.492 44.781 3.797 1 44.06 136 LYS A N 1
ATOM 1059 C CA . LYS A 1 136 ? -7.789 45.906 3.209 1 44.06 136 LYS A CA 1
ATOM 1060 C C . LYS A 1 136 ? -8.344 47.219 3.729 1 44.06 136 LYS A C 1
ATOM 1062 O O . LYS A 1 136 ? -9.516 47.562 3.49 1 44.06 136 LYS A O 1
ATOM 1067 N N . LYS A 1 137 ? -7.938 47.562 4.883 1 48.25 137 LYS A N 1
ATOM 1068 C CA . LYS A 1 137 ? -8.242 48.938 5.297 1 48.25 137 LYS A CA 1
ATOM 1069 C C . LYS A 1 137 ? -7.883 49.938 4.203 1 48.25 137 LYS A C 1
ATOM 1071 O O . LYS A 1 137 ? -6.715 50.062 3.828 1 48.25 137 LYS A O 1
ATOM 1076 N N . VAL A 1 138 ? -8.633 49.938 3.176 1 47.38 138 VAL A N 1
ATOM 1077 C CA . VAL A 1 138 ? -8.453 51.031 2.219 1 47.38 138 VAL A CA 1
ATOM 1078 C C . VAL A 1 138 ? -8.344 52.375 2.961 1 47.38 138 VAL A C 1
ATOM 1080 O O . VAL A 1 138 ? -9.281 52.781 3.645 1 47.38 138 VAL A O 1
ATOM 1083 N N . VAL A 1 139 ? -7.152 52.594 3.395 1 49.59 139 VAL A N 1
ATOM 1084 C CA . VAL A 1 139 ? -6.914 53.906 3.967 1 49.59 139 VAL A CA 1
ATOM 1085 C C . VAL A 1 139 ? -7.297 55 2.953 1 49.59 139 VAL A C 1
ATOM 1087 O O . VAL A 1 139 ? -6.75 55.031 1.848 1 49.59 139 VAL A O 1
ATOM 1090 N N . GLU A 1 140 ? -8.508 55.312 2.941 1 47.69 140 GLU A N 1
ATOM 1091 C CA . GLU A 1 140 ? -8.93 56.438 2.123 1 47.69 140 GLU A CA 1
ATOM 1092 C C . GLU A 1 140 ? -8.023 57.656 2.348 1 47.69 140 GLU A C 1
ATOM 1094 O O . GLU A 1 140 ? -7.785 58.031 3.488 1 47.69 140 GLU A O 1
ATOM 1099 N N . ILE A 1 141 ? -6.945 57.625 1.561 1 52.06 141 ILE A N 1
ATOM 1100 C CA . ILE A 1 141 ? -6.09 58.812 1.589 1 52.06 141 ILE A CA 1
ATOM 1101 C C . ILE A 1 141 ? -6.949 60.094 1.544 1 52.06 141 ILE A C 1
ATOM 1103 O O . ILE A 1 141 ? -7.715 60.281 0.6 1 52.06 141 ILE A O 1
ATOM 1107 N N . GLU A 1 142 ? -7.488 60.5 2.672 1 46.16 142 GLU A N 1
ATOM 1108 C CA . GLU A 1 142 ? -8.125 61.812 2.725 1 46.16 142 GLU A CA 1
ATOM 1109 C C . GLU A 1 142 ? -7.164 62.906 2.26 1 46.16 142 GLU A C 1
ATOM 1111 O O . GLU A 1 142 ? -6.004 62.938 2.67 1 46.16 142 GLU A O 1
ATOM 1116 N N . GLU A 1 143 ? -7.102 63.156 0.947 1 49.97 143 GLU A N 1
ATOM 1117 C CA . GLU A 1 143 ? -6.418 64.312 0.427 1 49.97 143 GLU A CA 1
ATOM 1118 C C . GLU A 1 143 ? -6.633 65.562 1.333 1 49.97 143 GLU A C 1
ATOM 1120 O O . GLU A 1 143 ? -7.773 65.938 1.636 1 49.97 143 GLU A O 1
ATOM 1125 N N . LYS A 1 144 ? -5.625 65.562 2.326 1 42.22 144 LYS A N 1
ATOM 1126 C CA . LYS A 1 144 ? -5.621 66.938 2.836 1 42.22 144 LYS A CA 1
ATOM 1127 C C . LYS A 1 144 ? -5.121 67.938 1.778 1 42.22 144 LYS A C 1
ATOM 1129 O O . LYS A 1 144 ? -4.152 67.625 1.07 1 42.22 144 LYS A O 1
ATOM 1134 N N . MET B 1 1 ? 10.305 -0.166 -21.953 1 34.5 1 MET B N 1
ATOM 1135 C CA . MET B 1 1 ? 10.156 1.219 -22.391 1 34.5 1 MET B CA 1
ATOM 1136 C C . MET B 1 1 ? 8.812 1.788 -21.953 1 34.5 1 MET B C 1
ATOM 1138 O O . MET B 1 1 ? 8.695 2.986 -21.703 1 34.5 1 MET B O 1
ATOM 1142 N N . SER B 1 2 ? 7.809 0.915 -21.984 1 42.03 2 SER B N 1
ATOM 1143 C CA . SER B 1 2 ? 6.41 1.232 -21.719 1 42.03 2 SER B CA 1
ATOM 1144 C C . SER B 1 2 ? 6.188 1.562 -20.234 1 42.03 2 SER B C 1
ATOM 1146 O O . SER B 1 2 ? 5.434 2.48 -19.906 1 42.03 2 SER B O 1
ATOM 1148 N N . LEU B 1 3 ? 6.961 0.896 -19.438 1 41.22 3 LEU B N 1
ATOM 1149 C CA . LEU B 1 3 ? 6.852 1.161 -18.016 1 41.22 3 LEU B CA 1
ATOM 1150 C C . LEU B 1 3 ? 7.34 2.566 -17.672 1 41.22 3 LEU B C 1
ATOM 1152 O O . LEU B 1 3 ? 6.707 3.281 -16.891 1 41.22 3 LEU B O 1
ATOM 1156 N N . MET B 1 4 ? 8.453 2.953 -18.406 1 46.78 4 MET B N 1
ATOM 1157 C CA . MET B 1 4 ? 8.984 4.301 -18.219 1 46.78 4 MET B CA 1
ATOM 1158 C C . MET B 1 4 ? 8.008 5.348 -18.75 1 46.78 4 MET B C 1
ATOM 1160 O O . MET B 1 4 ? 7.828 6.398 -18.125 1 46.78 4 MET B O 1
ATOM 1164 N N . SER B 1 5 ? 7.438 4.996 -19.906 1 46.56 5 SER B N 1
ATOM 1165 C CA . SER B 1 5 ? 6.492 5.938 -20.5 1 46.56 5 SER B CA 1
ATOM 1166 C C . SER B 1 5 ? 5.27 6.129 -19.609 1 46.56 5 SER B C 1
ATOM 1168 O O . SER B 1 5 ? 4.801 7.254 -19.422 1 46.56 5 SER B O 1
ATOM 1170 N N . ASN B 1 6 ? 4.707 5.129 -19.172 1 43.06 6 ASN B N 1
ATOM 1171 C CA . ASN B 1 6 ? 3.553 5.223 -18.281 1 43.06 6 ASN B CA 1
ATOM 1172 C C . ASN B 1 6 ? 3.902 5.938 -16.984 1 43.06 6 ASN B C 1
ATOM 1174 O O . ASN B 1 6 ? 3.094 6.699 -16.453 1 43.06 6 ASN B O 1
ATOM 1178 N N . LEU B 1 7 ? 5.109 5.633 -16.516 1 45.62 7 LEU B N 1
ATOM 1179 C CA . LEU B 1 7 ? 5.633 6.375 -15.375 1 45.62 7 LEU B CA 1
ATOM 1180 C C . LEU B 1 7 ? 5.766 7.859 -15.703 1 45.62 7 LEU B C 1
ATOM 1182 O O . LEU B 1 7 ? 5.383 8.719 -14.906 1 45.62 7 LEU B O 1
ATOM 1186 N N . ILE B 1 8 ? 6.355 8.094 -16.969 1 48.44 8 ILE B N 1
ATOM 1187 C CA . ILE B 1 8 ? 6.562 9.461 -17.438 1 48.44 8 ILE B CA 1
ATOM 1188 C C . ILE B 1 8 ? 5.211 10.156 -17.609 1 48.44 8 ILE B C 1
ATOM 1190 O O . ILE B 1 8 ? 5.047 11.312 -17.219 1 48.44 8 ILE B O 1
ATOM 1194 N N . ASP B 1 9 ? 4.367 9.555 -18.297 1 44.66 9 ASP B N 1
ATOM 1195 C CA . ASP B 1 9 ? 3.055 10.156 -18.531 1 44.66 9 ASP B CA 1
ATOM 1196 C C . ASP B 1 9 ? 2.352 10.445 -17.203 1 44.66 9 ASP B C 1
ATOM 1198 O O . ASP B 1 9 ? 1.718 11.492 -17.047 1 44.66 9 ASP B O 1
ATOM 1202 N N . ASN B 1 10 ? 2.389 9.539 -16.391 1 42.22 10 ASN B N 1
ATOM 1203 C CA . ASN B 1 10 ? 1.815 9.773 -15.07 1 42.22 10 ASN B CA 1
ATOM 1204 C C . ASN B 1 10 ? 2.6 10.828 -14.297 1 42.22 10 ASN B C 1
ATOM 1206 O O . ASN B 1 10 ? 2.018 11.609 -13.539 1 42.22 10 ASN B O 1
ATOM 1210 N N . MET B 1 11 ? 3.885 10.852 -14.578 1 45.16 11 MET B N 1
ATOM 1211 C CA . MET B 1 11 ? 4.766 11.852 -13.984 1 45.16 11 MET B CA 1
ATOM 1212 C C . MET B 1 11 ? 4.566 13.219 -14.633 1 45.16 11 MET B C 1
ATOM 1214 O O . MET B 1 11 ? 4.84 14.25 -14.023 1 45.16 11 MET B O 1
ATOM 1218 N N . SER B 1 12 ? 4.363 13.227 -15.836 1 42.78 12 SER B N 1
ATOM 1219 C CA . SER B 1 12 ? 4.207 14.516 -16.5 1 42.78 12 SER B CA 1
ATOM 1220 C C . SER B 1 12 ? 3.23 15.414 -15.742 1 42.78 12 SER B C 1
ATOM 1222 O O . SER B 1 12 ? 3.342 16.641 -15.781 1 42.78 12 SER B O 1
ATOM 1224 N N . ASN B 1 13 ? 2.236 14.875 -15.336 1 39.38 13 ASN B N 1
ATOM 1225 C CA . ASN B 1 13 ? 1.29 15.789 -14.703 1 39.38 13 ASN B CA 1
ATOM 1226 C C . ASN B 1 13 ? 1.789 16.25 -13.336 1 39.38 13 ASN B C 1
ATOM 1228 O O . ASN B 1 13 ? 1.083 16.969 -12.625 1 39.38 13 ASN B O 1
ATOM 1232 N N . ILE B 1 14 ? 2.742 15.609 -12.781 1 43.47 14 ILE B N 1
ATOM 1233 C CA . ILE B 1 14 ? 3.367 16.109 -11.555 1 43.47 14 ILE B CA 1
ATOM 1234 C C . ILE B 1 14 ? 4.25 17.312 -11.883 1 43.47 14 ILE B C 1
ATOM 1236 O O . ILE B 1 14 ? 5.16 17.219 -12.711 1 43.47 14 ILE B O 1
ATOM 1240 N N . SER B 1 15 ? 3.793 18.469 -11.734 1 42.88 15 SER B N 1
ATOM 1241 C CA . SER B 1 15 ? 4.637 19.625 -11.992 1 42.88 15 SER B CA 1
ATOM 1242 C C . SER B 1 15 ? 6.09 19.344 -11.625 1 42.88 15 SER B C 1
ATOM 1244 O O . SER B 1 15 ? 6.367 18.625 -10.664 1 42.88 15 SER B O 1
ATOM 1246 N N . ARG B 1 16 ? 7.02 19.578 -12.5 1 40.91 16 ARG B N 1
ATOM 1247 C CA . ARG B 1 16 ? 8.477 19.531 -12.492 1 40.91 16 ARG B CA 1
ATOM 1248 C C . ARG B 1 16 ? 9.031 19.891 -11.117 1 40.91 16 ARG B C 1
ATOM 1250 O O . ARG B 1 16 ? 10.164 19.531 -10.789 1 40.91 16 ARG B O 1
ATOM 1257 N N . GLU B 1 17 ? 8.484 20.781 -10.516 1 42.06 17 GLU B N 1
ATOM 1258 C CA . GLU B 1 17 ? 9.125 21.297 -9.312 1 42.06 17 GLU B CA 1
ATOM 1259 C C . GLU B 1 17 ? 9.039 20.312 -8.156 1 42.06 17 GLU B C 1
ATOM 1261 O O . GLU B 1 17 ? 9.906 20.297 -7.277 1 42.06 17 GLU B O 1
ATOM 1266 N N . ASN B 1 18 ? 7.859 19.562 -7.984 1 45.97 18 ASN B N 1
ATOM 1267 C CA . ASN B 1 18 ? 7.738 18.625 -6.867 1 45.97 18 ASN B CA 1
ATOM 1268 C C . ASN B 1 18 ? 7.883 17.188 -7.324 1 45.97 18 ASN B C 1
ATOM 1270 O O . ASN B 1 18 ? 7.348 16.266 -6.688 1 45.97 18 ASN B O 1
ATOM 1274 N N . PHE B 1 19 ? 8.539 17.094 -8.477 1 51.16 19 PHE B N 1
ATOM 1275 C CA . PHE B 1 19 ? 8.906 15.812 -9.086 1 51.16 19 PHE B CA 1
ATOM 1276 C C . PHE B 1 19 ? 9.969 15.102 -8.25 1 51.16 19 PHE B C 1
ATOM 1278 O O . PHE B 1 19 ? 11.117 15.539 -8.195 1 51.16 19 PHE B O 1
ATOM 1285 N N . ASP B 1 20 ? 9.516 14.312 -7.32 1 56.56 20 ASP B N 1
ATOM 1286 C CA . ASP B 1 20 ? 10.477 13.492 -6.586 1 56.56 20 ASP B CA 1
ATOM 1287 C C . ASP B 1 20 ? 10.82 12.219 -7.359 1 56.56 20 ASP B C 1
ATOM 1289 O O . ASP B 1 20 ? 9.961 11.367 -7.578 1 56.56 20 ASP B O 1
ATOM 1293 N N . PRO B 1 21 ? 11.867 12.242 -8.219 1 57.25 21 PRO B N 1
ATOM 1294 C CA . PRO B 1 21 ? 12.312 11.055 -8.961 1 57.25 21 PRO B CA 1
ATOM 1295 C C . PRO B 1 21 ? 12.086 9.766 -8.18 1 57.25 21 PRO B C 1
ATOM 1297 O O . PRO B 1 21 ? 11.852 8.711 -8.773 1 57.25 21 PRO B O 1
ATOM 1300 N N . PHE B 1 22 ? 12.148 9.953 -7.004 1 60.97 22 PHE B N 1
ATOM 1301 C CA . PHE B 1 22 ? 11.945 8.766 -6.18 1 60.97 22 PHE B CA 1
ATOM 1302 C C . PHE B 1 22 ? 10.5 8.297 -6.258 1 60.97 22 PHE B C 1
ATOM 1304 O O . PHE B 1 22 ? 10.242 7.09 -6.273 1 60.97 22 PHE B O 1
ATOM 1311 N N . TYR B 1 23 ? 9.688 9.281 -6.488 1 63.44 23 TYR B N 1
ATOM 1312 C CA . TYR B 1 23 ? 8.281 8.938 -6.629 1 63.44 23 TYR B CA 1
ATOM 1313 C C . TYR B 1 23 ? 8.031 8.133 -7.902 1 63.44 23 TYR B C 1
ATOM 1315 O O . TYR B 1 23 ? 7.367 7.098 -7.871 1 63.44 23 TYR B O 1
ATOM 1323 N N . LEU B 1 24 ? 8.586 8.555 -8.914 1 62.91 24 LEU B N 1
ATOM 1324 C CA . LEU B 1 24 ? 8.398 7.895 -10.203 1 62.91 24 LEU B CA 1
ATOM 1325 C C . LEU B 1 24 ? 8.977 6.48 -10.172 1 62.91 24 LEU B C 1
ATOM 1327 O O . LEU B 1 24 ? 8.367 5.551 -10.703 1 62.91 24 LEU B O 1
ATOM 1331 N N . ALA B 1 25 ? 10.047 6.48 -9.523 1 63.69 25 ALA B N 1
ATOM 1332 C CA . ALA B 1 25 ? 10.695 5.172 -9.445 1 63.69 25 ALA B CA 1
ATOM 1333 C C . ALA B 1 25 ? 9.867 4.203 -8.602 1 63.69 25 ALA B C 1
ATOM 1335 O O . ALA B 1 25 ? 9.734 3.029 -8.953 1 63.69 25 ALA B O 1
ATOM 1336 N N . ALA B 1 26 ? 9.297 4.734 -7.637 1 66 26 ALA B N 1
ATOM 1337 C CA . ALA B 1 26 ? 8.492 3.896 -6.75 1 66 26 ALA B CA 1
ATOM 1338 C C . ALA B 1 26 ? 7.219 3.42 -7.449 1 66 26 ALA B C 1
ATOM 1340 O O . ALA B 1 26 ? 6.812 2.266 -7.293 1 66 26 ALA B O 1
ATOM 1341 N N . GLN B 1 27 ? 6.738 4.242 -8.328 1 71.12 27 GLN B N 1
ATOM 1342 C CA . GLN B 1 27 ? 5.508 3.9 -9.023 1 71.12 27 GLN B CA 1
ATOM 1343 C C . GLN B 1 27 ? 5.758 2.85 -10.102 1 71.12 27 GLN B C 1
ATOM 1345 O O . GLN B 1 27 ? 4.871 2.057 -10.422 1 71.12 27 GLN B O 1
ATOM 1350 N N . ALA B 1 28 ? 6.914 2.879 -10.5 1 69.12 28 ALA B N 1
ATOM 1351 C CA . ALA B 1 28 ? 7.262 1.956 -11.578 1 69.12 28 ALA B CA 1
ATOM 1352 C C . ALA B 1 28 ? 7.68 0.597 -11.023 1 69.12 28 ALA B C 1
ATOM 1354 O O . ALA B 1 28 ? 7.738 -0.39 -11.758 1 69.12 28 ALA B O 1
ATOM 1355 N N . CYS B 1 29 ? 7.852 0.555 -9.758 1 75.25 29 CYS B N 1
ATOM 1356 C CA . CYS B 1 29 ? 8.258 -0.698 -9.133 1 75.25 29 CYS B CA 1
ATOM 1357 C C . CYS B 1 29 ? 7.043 -1.535 -8.75 1 75.25 29 CYS B C 1
ATOM 1359 O O . CYS B 1 29 ? 6.305 -1.178 -7.832 1 75.25 29 CYS B O 1
ATOM 1361 N N . PRO B 1 30 ? 6.852 -2.59 -9.477 1 76.5 30 PRO B N 1
ATOM 1362 C CA . PRO B 1 30 ? 5.645 -3.393 -9.266 1 76.5 30 PRO B CA 1
ATOM 1363 C C . PRO B 1 30 ? 5.496 -3.854 -7.812 1 76.5 30 PRO B C 1
ATOM 1365 O O . PRO B 1 30 ? 4.383 -3.904 -7.289 1 76.5 30 PRO B O 1
ATOM 1368 N N . VAL B 1 31 ? 6.539 -4.156 -7.137 1 76.19 31 VAL B N 1
ATOM 1369 C CA . VAL B 1 31 ? 6.512 -4.652 -5.766 1 76.19 31 VAL B CA 1
ATOM 1370 C C . VAL B 1 31 ? 5.996 -3.561 -4.832 1 76.19 31 VAL B C 1
ATOM 1372 O O . VAL B 1 31 ? 5.262 -3.844 -3.883 1 76.19 31 VAL B O 1
ATOM 1375 N N . LEU B 1 32 ? 6.285 -2.379 -5.246 1 75.69 32 LEU B N 1
ATOM 1376 C CA . LEU B 1 32 ? 5.875 -1.26 -4.402 1 75.69 32 LEU B CA 1
ATOM 1377 C C . LEU B 1 32 ? 4.445 -0.833 -4.723 1 75.69 32 LEU B C 1
ATOM 1379 O O . LEU B 1 32 ? 3.707 -0.411 -3.83 1 75.69 32 LEU B O 1
ATOM 1383 N N . ASN B 1 33 ? 4.141 -1.015 -5.902 1 80.81 33 ASN B N 1
ATOM 1384 C CA . ASN B 1 33 ? 2.84 -0.536 -6.359 1 80.81 33 ASN B CA 1
ATOM 1385 C C . ASN B 1 33 ? 1.735 -1.544 -6.062 1 80.81 33 ASN B C 1
ATOM 1387 O O . ASN B 1 33 ? 0.577 -1.165 -5.875 1 80.81 33 ASN B O 1
ATOM 1391 N N . SER B 1 34 ? 2.014 -2.77 -6.086 1 90.5 34 SER B N 1
ATOM 1392 C CA . SER B 1 34 ? 1.044 -3.824 -5.812 1 90.5 34 SER B CA 1
ATOM 1393 C C . SER B 1 34 ? 1.692 -4.996 -5.078 1 90.5 34 SER B C 1
ATOM 1395 O O . SER B 1 34 ? 1.792 -6.098 -5.625 1 90.5 34 SER B O 1
ATOM 1397 N N . PRO B 1 35 ? 2.016 -4.805 -3.848 1 89.56 35 PRO B N 1
ATOM 1398 C CA . PRO B 1 35 ? 2.725 -5.852 -3.113 1 89.56 35 PRO B CA 1
ATOM 1399 C C . PRO B 1 35 ? 1.896 -7.125 -2.955 1 89.56 35 PRO B C 1
ATOM 1401 O O . PRO B 1 35 ? 0.684 -7.055 -2.742 1 89.56 35 PRO B O 1
ATOM 1404 N N . VAL B 1 36 ? 2.596 -8.281 -3.025 1 91.94 36 VAL B N 1
ATOM 1405 C CA . VAL B 1 36 ? 1.92 -9.57 -2.998 1 91.94 36 VAL B CA 1
ATOM 1406 C C . VAL B 1 36 ? 2.588 -10.484 -1.969 1 91.94 36 VAL B C 1
ATOM 1408 O O . VAL B 1 36 ? 3.816 -10.555 -1.9 1 91.94 36 VAL B O 1
ATOM 1411 N N . ASP B 1 37 ? 1.783 -11.078 -1.187 1 90.88 37 ASP B N 1
ATOM 1412 C CA . ASP B 1 37 ? 2.24 -12.234 -0.419 1 90.88 37 ASP B CA 1
ATOM 1413 C C . ASP B 1 37 ? 1.822 -13.539 -1.091 1 90.88 37 ASP B C 1
ATOM 1415 O O . ASP B 1 37 ? 0.688 -13.672 -1.557 1 90.88 37 ASP B O 1
ATOM 1419 N N . TRP B 1 38 ? 2.75 -14.422 -1.168 1 93.62 38 TRP B N 1
ATOM 1420 C CA . TRP B 1 38 ? 2.463 -15.742 -1.725 1 93.62 38 TRP B CA 1
ATOM 1421 C C . TRP B 1 38 ? 2.855 -16.844 -0.745 1 93.62 38 TRP B C 1
ATOM 1423 O O . TRP B 1 38 ? 4.043 -17.062 -0.494 1 93.62 38 TRP B O 1
ATOM 1433 N N . LYS B 1 39 ? 1.862 -17.516 -0.303 1 91.75 39 LYS B N 1
ATOM 1434 C CA . LYS B 1 39 ? 2.051 -18.625 0.643 1 91.75 39 LYS B CA 1
ATOM 1435 C C . LYS B 1 39 ? 1.605 -19.953 0.039 1 91.75 39 LYS B C 1
ATOM 1437 O O . LYS B 1 39 ? 0.551 -20.031 -0.594 1 91.75 39 LYS B O 1
ATOM 1442 N N . GLN B 1 40 ? 2.49 -20.875 0.268 1 91.31 40 GLN B N 1
ATOM 1443 C CA . GLN B 1 40 ? 2.162 -22.219 -0.16 1 91.31 40 GLN B CA 1
ATOM 1444 C C . GLN B 1 40 ? 1.778 -23.094 1.03 1 91.31 40 GLN B C 1
ATOM 1446 O O . GLN B 1 40 ? 2.568 -23.281 1.959 1 91.31 40 GLN B O 1
ATOM 1451 N N . THR B 1 41 ? 0.564 -23.594 1.068 1 91.12 41 THR B N 1
ATOM 1452 C CA . THR B 1 41 ? 0.114 -24.547 2.072 1 91.12 41 THR B CA 1
ATOM 1453 C C . THR B 1 41 ? 0.062 -25.953 1.492 1 91.12 41 THR B C 1
ATOM 1455 O O . THR B 1 41 ? 0.409 -26.172 0.328 1 91.12 41 THR B O 1
ATOM 1458 N N . ASP B 1 42 ? -0.326 -26.906 2.316 1 89.12 42 ASP B N 1
ATOM 1459 C CA . ASP B 1 42 ? -0.434 -28.281 1.833 1 89.12 42 ASP B CA 1
ATOM 1460 C C . ASP B 1 42 ? -1.552 -28.422 0.802 1 89.12 42 ASP B C 1
ATOM 1462 O O . ASP B 1 42 ? -1.488 -29.266 -0.082 1 89.12 42 ASP B O 1
ATOM 1466 N N . GLU B 1 43 ? -2.445 -27.516 0.861 1 92.5 43 GLU B N 1
ATOM 1467 C CA . GLU B 1 43 ? -3.646 -27.672 0.051 1 92.5 43 GLU B CA 1
ATOM 1468 C C . GLU B 1 43 ? -3.678 -26.688 -1.104 1 92.5 43 GLU B C 1
ATOM 1470 O O . GLU B 1 43 ? -4.371 -26.906 -2.102 1 92.5 43 GLU B O 1
ATOM 1475 N N . ALA B 1 44 ? -2.939 -25.562 -0.901 1 95.75 44 ALA B N 1
ATOM 1476 C CA . ALA B 1 44 ? -3.166 -24.531 -1.913 1 95.75 44 ALA B CA 1
ATOM 1477 C C . ALA B 1 44 ? -2.018 -23.531 -1.939 1 95.75 44 ALA B C 1
ATOM 1479 O O . ALA B 1 44 ? -1.214 -23.469 -1.006 1 95.75 44 ALA B O 1
ATOM 1480 N N . HIS B 1 45 ? -1.91 -22.844 -3.029 1 95.69 45 HIS B N 1
ATOM 1481 C CA . HIS B 1 45 ? -1.151 -21.594 -3.127 1 95.69 45 HIS B CA 1
ATOM 1482 C C . HIS B 1 45 ? -2.049 -20.391 -2.9 1 95.69 45 HIS B C 1
ATOM 1484 O O . HIS B 1 45 ? -3.086 -20.25 -3.551 1 95.69 45 HIS B O 1
ATOM 1490 N N . VAL B 1 46 ? -1.614 -19.578 -1.993 1 96.12 46 VAL B N 1
ATOM 1491 C CA . VAL B 1 46 ? -2.443 -18.438 -1.64 1 96.12 46 VAL B CA 1
ATOM 1492 C C . VAL B 1 46 ? -1.69 -17.141 -1.935 1 96.12 46 VAL B C 1
ATOM 1494 O O . VAL B 1 46 ? -0.572 -16.938 -1.454 1 96.12 46 VAL B O 1
ATOM 1497 N N . PHE B 1 47 ? -2.301 -16.312 -2.729 1 94.69 47 PHE B N 1
ATOM 1498 C CA . PHE B 1 47 ? -1.782 -14.984 -3.039 1 94.69 47 PHE B CA 1
ATOM 1499 C C . PHE B 1 47 ? -2.648 -13.898 -2.4 1 94.69 47 PHE B C 1
ATOM 1501 O O . PHE B 1 47 ? -3.871 -13.914 -2.549 1 94.69 47 PHE B O 1
ATOM 1508 N N . ILE B 1 48 ? -2.043 -13.047 -1.707 1 94.69 48 ILE B N 1
ATOM 1509 C CA . ILE B 1 48 ? -2.732 -11.906 -1.116 1 94.69 48 ILE B CA 1
ATOM 1510 C C . ILE B 1 48 ? -2.125 -10.609 -1.644 1 94.69 48 ILE B C 1
ATOM 1512 O O . ILE B 1 48 ? -0.917 -10.383 -1.524 1 94.69 48 ILE B O 1
ATOM 1516 N N . VAL B 1 49 ? -2.912 -9.711 -2.242 1 93.12 49 VAL B N 1
ATOM 1517 C CA . VAL B 1 49 ? -2.438 -8.508 -2.916 1 93.12 49 VAL B CA 1
ATOM 1518 C C . VAL B 1 49 ? -3.135 -7.281 -2.332 1 93.12 49 VAL B C 1
ATOM 1520 O O . VAL B 1 49 ? -4.355 -7.27 -2.172 1 93.12 49 VAL B O 1
ATOM 1523 N N . ASP B 1 50 ? -2.381 -6.312 -2.031 1 91.94 50 ASP B N 1
ATOM 1524 C CA . ASP B 1 50 ? -2.939 -5.039 -1.59 1 91.94 50 ASP B CA 1
ATOM 1525 C C . ASP B 1 50 ? -3.201 -4.113 -2.775 1 91.94 50 ASP B C 1
ATOM 1527 O O . ASP B 1 50 ? -2.279 -3.766 -3.514 1 91.94 50 ASP B O 1
ATOM 1531 N N . LEU B 1 51 ? -4.453 -3.66 -2.896 1 91.62 51 LEU B N 1
ATOM 1532 C CA . LEU B 1 51 ? -4.82 -2.807 -4.02 1 91.62 51 LEU B CA 1
ATOM 1533 C C . LEU B 1 51 ? -5.68 -1.634 -3.555 1 91.62 51 LEU B C 1
ATOM 1535 O O . LEU B 1 51 ? -6.809 -1.46 -4.02 1 91.62 51 LEU B O 1
ATOM 1539 N N . PRO B 1 52 ? -5.094 -0.859 -2.744 1 89.69 52 PRO B N 1
ATOM 1540 C CA . PRO B 1 52 ? -5.879 0.292 -2.295 1 89.69 52 PRO B CA 1
ATOM 1541 C C . PRO B 1 52 ? -6.328 1.186 -3.447 1 89.69 52 PRO B C 1
ATOM 1543 O O . PRO B 1 52 ? -5.57 1.407 -4.395 1 89.69 52 PRO B O 1
ATOM 1546 N N . GLY B 1 53 ? -7.574 1.717 -3.365 1 83.62 53 GLY B N 1
ATOM 1547 C CA . GLY B 1 53 ? -8.094 2.643 -4.355 1 83.62 53 GLY B CA 1
ATOM 1548 C C . GLY B 1 53 ? -8.633 1.951 -5.594 1 83.62 53 GLY B C 1
ATOM 1549 O O . GLY B 1 53 ? -8.953 2.607 -6.59 1 83.62 53 GLY B O 1
ATOM 1550 N N . THR B 1 54 ? -8.602 0.651 -5.559 1 87.62 54 THR B N 1
ATOM 1551 C CA . THR B 1 54 ? -9.039 -0.105 -6.727 1 87.62 54 THR B CA 1
ATOM 1552 C C . THR B 1 54 ? -10.406 -0.743 -6.48 1 87.62 54 THR B C 1
ATOM 1554 O O . THR B 1 54 ? -10.672 -1.244 -5.383 1 87.62 54 THR B O 1
ATOM 1557 N N . ASN B 1 55 ? -11.219 -0.66 -7.484 1 87.19 55 ASN B N 1
ATOM 1558 C CA . ASN B 1 55 ? -12.477 -1.397 -7.43 1 87.19 55 ASN B CA 1
ATOM 1559 C C . ASN B 1 55 ? -12.32 -2.814 -7.973 1 87.19 55 ASN B C 1
ATOM 1561 O O . ASN B 1 55 ? -11.445 -3.072 -8.805 1 87.19 55 ASN B O 1
ATOM 1565 N N . LYS B 1 56 ? -13.18 -3.654 -7.469 1 89.31 56 LYS B N 1
ATOM 1566 C CA . LYS B 1 56 ? -13.141 -5.055 -7.875 1 89.31 56 LYS B CA 1
ATOM 1567 C C . LYS B 1 56 ? -13.242 -5.191 -9.391 1 89.31 56 LYS B C 1
ATOM 1569 O O . LYS B 1 56 ? -12.578 -6.043 -9.984 1 89.31 56 LYS B O 1
ATOM 1574 N N . GLU B 1 57 ? -14.078 -4.34 -10.008 1 91 57 GLU B N 1
ATOM 1575 C CA . GLU B 1 57 ? -14.328 -4.426 -11.445 1 91 57 GLU B CA 1
ATOM 1576 C C . GLU 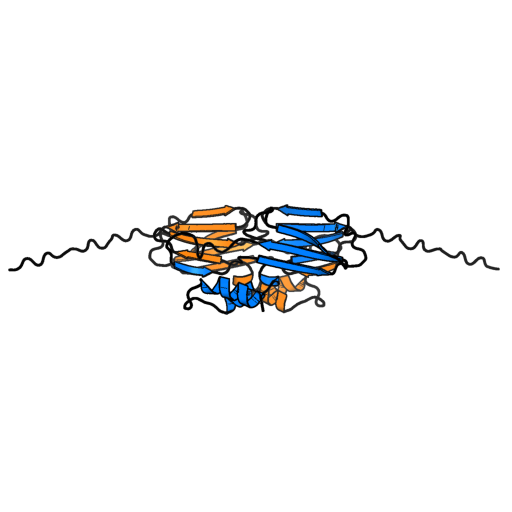B 1 57 ? -13.086 -4.0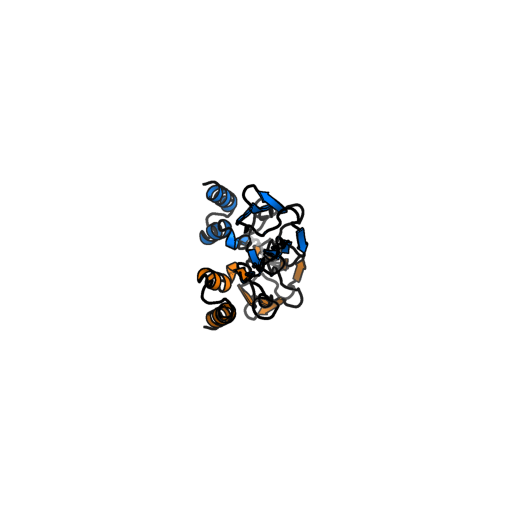43 -12.242 1 91 57 GLU B C 1
ATOM 1578 O O . GLU B 1 57 ? -12.977 -4.375 -13.43 1 91 57 GLU B O 1
ATOM 1583 N N . ASP B 1 58 ? -12.172 -3.375 -11.531 1 92.25 58 ASP B N 1
ATOM 1584 C CA . ASP B 1 58 ? -10.984 -2.881 -12.234 1 92.25 58 ASP B CA 1
ATOM 1585 C C . ASP B 1 58 ? -9.812 -3.842 -12.062 1 92.25 58 ASP B C 1
ATOM 1587 O O . ASP B 1 58 ? -8.688 -3.533 -12.477 1 92.25 58 ASP B O 1
ATOM 1591 N N . VAL B 1 59 ? -10.055 -4.965 -11.523 1 94.5 59 VAL B N 1
ATOM 1592 C CA . VAL B 1 59 ? -9.008 -5.945 -11.281 1 94.5 59 VAL B CA 1
ATOM 1593 C C . VAL B 1 59 ? -9.234 -7.172 -12.164 1 94.5 59 VAL B C 1
ATOM 1595 O O . VAL B 1 59 ? -10.359 -7.66 -12.281 1 94.5 59 VAL B O 1
ATOM 1598 N N . LYS B 1 60 ? -8.211 -7.586 -12.789 1 96.38 60 LYS B N 1
ATOM 1599 C CA . LYS B 1 60 ? -8.258 -8.773 -13.648 1 96.38 60 LYS B CA 1
ATOM 1600 C C . LYS B 1 60 ? -7.277 -9.836 -13.164 1 96.38 60 LYS B C 1
ATOM 1602 O O . LYS B 1 60 ? -6.105 -9.539 -12.914 1 96.38 60 LYS B O 1
ATOM 1607 N N . VAL B 1 61 ? -7.793 -11.039 -12.953 1 96.75 61 VAL B N 1
ATOM 1608 C CA . VAL B 1 61 ? -6.973 -12.18 -12.562 1 96.75 61 VAL B CA 1
ATOM 1609 C C . VAL B 1 61 ? -7.062 -13.273 -13.625 1 96.75 61 VAL B C 1
ATOM 1611 O O . VAL B 1 61 ? -8.156 -13.758 -13.93 1 96.75 61 VAL B O 1
ATOM 1614 N N . GLU B 1 62 ? -5.891 -13.633 -14.156 1 96.31 62 GLU B N 1
ATOM 1615 C CA . GLU B 1 62 ? -5.887 -14.633 -15.211 1 96.31 62 GLU B CA 1
ATOM 1616 C C . GLU B 1 62 ? -4.703 -15.586 -15.07 1 96.31 62 GLU B C 1
ATOM 1618 O O . GLU B 1 62 ? -3.662 -15.211 -14.531 1 96.31 62 GLU B O 1
ATOM 1623 N N . VAL B 1 63 ? -4.945 -16.734 -15.484 1 94.56 63 VAL B N 1
ATOM 1624 C CA . VAL B 1 63 ? -3.846 -17.688 -15.625 1 94.56 63 VAL B CA 1
ATOM 1625 C C . VAL B 1 63 ? -3.447 -17.797 -17.094 1 94.56 63 VAL B C 1
ATOM 1627 O O . VAL B 1 63 ? -4.242 -18.25 -17.922 1 94.56 63 VAL B O 1
ATOM 1630 N N . GLU B 1 64 ? -2.277 -17.375 -17.344 1 93.12 64 GLU B N 1
ATOM 1631 C CA . GLU B 1 64 ? -1.787 -17.391 -18.719 1 93.12 64 GLU B CA 1
ATOM 1632 C C . GLU B 1 64 ? -1.146 -18.719 -19.078 1 93.12 64 GLU B C 1
ATOM 1634 O O . GLU B 1 64 ? -0.958 -19.578 -18.203 1 93.12 64 GLU B O 1
ATOM 1639 N N . GLU B 1 65 ? -0.831 -18.797 -20.344 1 89.06 65 GLU B N 1
ATOM 1640 C CA . GLU B 1 65 ? -0.109 -19.984 -20.781 1 89.06 65 GLU B CA 1
ATOM 1641 C C . GLU B 1 65 ? 1.203 -20.156 -20.031 1 89.06 65 GLU B C 1
ATOM 1643 O O . GLU B 1 65 ? 1.883 -19.172 -19.734 1 89.06 65 GLU B O 1
ATOM 1648 N N . GLY B 1 66 ? 1.523 -21.422 -19.688 1 88.5 66 GLY B N 1
ATOM 1649 C CA . GLY B 1 66 ? 2.762 -21.688 -18.969 1 88.5 66 GLY B CA 1
ATOM 1650 C C . GLY B 1 66 ? 2.607 -21.609 -17.469 1 88.5 66 GLY B C 1
ATOM 1651 O O . GLY B 1 66 ? 3.578 -21.344 -16.75 1 88.5 66 GLY B O 1
ATOM 1652 N N . ASN B 1 67 ? 1.403 -21.672 -16.984 1 92.5 67 ASN B N 1
ATOM 1653 C CA . ASN B 1 67 ? 1.107 -21.688 -15.555 1 92.5 67 ASN B CA 1
ATOM 1654 C C . ASN B 1 67 ? 1.577 -20.422 -14.859 1 92.5 67 ASN B C 1
ATOM 1656 O O . ASN B 1 67 ? 2.264 -20.484 -13.836 1 92.5 67 ASN B O 1
ATOM 1660 N N . VAL B 1 68 ? 1.229 -19.344 -15.523 1 95.44 68 VAL B N 1
ATOM 1661 C CA . VAL B 1 68 ? 1.599 -18.047 -14.961 1 95.44 68 VAL B CA 1
ATOM 1662 C C . VAL B 1 68 ? 0.347 -17.328 -14.477 1 95.44 68 VAL B C 1
ATOM 1664 O O . VAL B 1 68 ? -0.583 -17.094 -15.25 1 95.44 68 VAL B O 1
ATOM 1667 N N . LEU B 1 69 ? 0.34 -17.062 -13.234 1 97.06 69 LEU B N 1
ATOM 1668 C CA . LEU B 1 69 ? -0.736 -16.234 -12.695 1 97.06 69 LEU B CA 1
ATOM 1669 C C . LEU B 1 69 ? -0.489 -14.758 -12.977 1 97.06 69 LEU B C 1
ATOM 1671 O O . LEU B 1 69 ? 0.574 -14.227 -12.648 1 97.06 69 LEU B O 1
ATOM 1675 N N . HIS B 1 70 ? -1.423 -14.164 -13.633 1 96.88 70 HIS B N 1
ATOM 1676 C CA . HIS B 1 70 ? -1.318 -12.75 -13.977 1 96.88 70 HIS B CA 1
ATOM 1677 C C . HIS B 1 70 ? -2.396 -11.93 -13.273 1 96.88 70 HIS B C 1
ATOM 1679 O O . HIS B 1 70 ? -3.59 -12.18 -13.461 1 96.88 70 HIS B O 1
ATOM 1685 N N . ILE B 1 71 ? -1.956 -10.977 -12.477 1 96.56 71 ILE B N 1
ATOM 1686 C CA . ILE B 1 71 ? -2.859 -10.055 -11.797 1 96.56 71 ILE B CA 1
ATOM 1687 C C . ILE B 1 71 ? -2.611 -8.633 -12.297 1 96.56 71 ILE B C 1
ATOM 1689 O O . ILE B 1 71 ? -1.483 -8.141 -12.242 1 96.56 71 ILE B O 1
ATOM 1693 N N . SER B 1 72 ? -3.641 -8.031 -12.805 1 95.19 72 SER B N 1
ATOM 1694 C CA . SER B 1 72 ? -3.467 -6.695 -13.367 1 95.19 72 SER B CA 1
ATOM 1695 C C . SER B 1 72 ? -4.73 -5.859 -13.203 1 95.19 72 SER B C 1
ATOM 1697 O O . SER B 1 72 ? -5.797 -6.391 -12.883 1 95.19 72 SER B O 1
ATOM 1699 N N . GLY B 1 73 ? -4.562 -4.535 -13.398 1 93.75 73 GLY B N 1
ATOM 1700 C CA . GLY B 1 73 ? -5.691 -3.621 -13.305 1 93.75 73 GLY B CA 1
ATOM 1701 C C . GLY B 1 73 ? -5.285 -2.162 -13.383 1 93.75 73 GLY B C 1
ATOM 1702 O O . GLY B 1 73 ? -4.145 -1.849 -13.727 1 93.75 73 GLY B O 1
ATOM 1703 N N . ASP B 1 74 ? -6.297 -1.346 -13.133 1 88.69 74 ASP B N 1
ATOM 1704 C CA . ASP B 1 74 ? -6.086 0.098 -13.195 1 88.69 74 ASP B CA 1
ATOM 1705 C C . ASP B 1 74 ? -6.793 0.805 -12.039 1 88.69 74 ASP B C 1
ATOM 1707 O O . ASP B 1 74 ? -8.016 0.731 -11.914 1 88.69 74 ASP B O 1
ATOM 1711 N N . ARG B 1 75 ? -6.035 1.428 -11.102 1 83.31 75 ARG B N 1
ATOM 1712 C CA . ARG B 1 75 ? -6.578 2.121 -9.938 1 83.31 75 ARG B CA 1
ATOM 1713 C C . ARG B 1 75 ? -7.141 3.484 -10.328 1 83.31 75 ARG B C 1
ATOM 1715 O O . ARG B 1 75 ? -7.902 4.086 -9.562 1 83.31 75 ARG B O 1
ATOM 1722 N N . GLY B 1 76 ? -6.949 3.814 -11.484 1 73.06 76 GLY B N 1
ATOM 1723 C CA . GLY B 1 76 ? -7.324 5.16 -11.891 1 73.06 76 GLY B CA 1
ATOM 1724 C C . GLY B 1 76 ? -6.238 6.188 -11.641 1 73.06 76 GLY B C 1
ATOM 1725 O O . GLY B 1 76 ? -5.25 5.898 -10.961 1 73.06 76 GLY B O 1
ATOM 1726 N N . SER B 1 77 ? -6.238 7.254 -12.383 1 58.91 77 SER B N 1
ATOM 1727 C CA . SER B 1 77 ? -5.234 8.305 -12.273 1 58.91 77 SER B CA 1
ATOM 1728 C C . SER B 1 77 ? -5.465 9.164 -11.031 1 58.91 77 SER B C 1
ATOM 1730 O O . SER B 1 77 ? -6.59 9.266 -10.547 1 58.91 77 SER B O 1
ATOM 1732 N N . THR B 1 78 ? -4.422 9.391 -10.273 1 53.16 78 THR B N 1
ATOM 1733 C CA . THR B 1 78 ? -4.52 10.391 -9.219 1 53.16 78 THR B CA 1
ATOM 1734 C C . THR B 1 78 ? -5.285 11.617 -9.703 1 53.16 78 THR B C 1
ATOM 1736 O O . THR B 1 78 ? -5.297 11.914 -10.906 1 53.16 78 THR B O 1
ATOM 1739 N N . ALA B 1 79 ? -6.441 11.914 -9.07 1 45.84 79 ALA B N 1
ATOM 1740 C CA . ALA B 1 79 ? -7.043 13.211 -9.352 1 45.84 79 ALA B CA 1
ATOM 1741 C C . ALA B 1 79 ? -5.973 14.258 -9.648 1 45.84 79 ALA B C 1
ATOM 1743 O O . ALA B 1 79 ? -6.223 15.461 -9.516 1 45.84 79 ALA B O 1
ATOM 1744 N N . SER B 1 80 ? -4.789 13.93 -9.727 1 44.81 80 SER B N 1
ATOM 1745 C CA . SER B 1 80 ? -4.066 15.164 -10.016 1 44.81 80 SER B CA 1
ATOM 1746 C C . SER B 1 80 ? -4.789 16 -11.062 1 44.81 80 SER B C 1
ATOM 1748 O O . SER B 1 80 ? -4.906 17.219 -10.93 1 44.81 80 SER B O 1
ATOM 1750 N N . ASN B 1 81 ? -4.727 15.414 -12.383 1 42.5 81 ASN B N 1
ATOM 1751 C CA . ASN B 1 81 ? -5.008 16.312 -13.5 1 42.5 81 ASN B CA 1
ATOM 1752 C C . ASN B 1 81 ? -6.457 16.781 -13.484 1 42.5 81 ASN B C 1
ATOM 1754 O O . ASN B 1 81 ? -6.785 17.797 -14.109 1 42.5 81 ASN B O 1
ATOM 1758 N N . ALA B 1 82 ? -7.254 15.812 -13.547 1 39.69 82 ALA B N 1
ATOM 1759 C CA . ALA B 1 82 ? -8.555 16.297 -14.008 1 39.69 82 ALA B CA 1
ATOM 1760 C C . ALA B 1 82 ? -9.203 17.203 -12.969 1 39.69 82 ALA B C 1
ATOM 1762 O O . ALA B 1 82 ? -10.141 17.953 -13.281 1 39.69 82 ALA B O 1
ATOM 1763 N N . ASP B 1 83 ? -9.297 16.531 -11.812 1 46.28 83 ASP B N 1
ATOM 1764 C CA . ASP B 1 83 ? -10.266 17.344 -11.086 1 46.28 83 ASP B CA 1
ATOM 1765 C C . ASP B 1 83 ? -9.672 18.688 -10.695 1 46.28 83 ASP B C 1
ATOM 1767 O O . ASP B 1 83 ? -8.453 18.875 -10.734 1 46.28 83 ASP B O 1
ATOM 1771 N N . GLY B 1 84 ? -10.359 19.359 -9.5 1 49.31 84 GLY B N 1
ATOM 1772 C CA . GLY B 1 84 ? -10.508 20.734 -9.055 1 49.31 84 GLY B CA 1
ATOM 1773 C C . GLY B 1 84 ? -9.219 21.328 -8.523 1 49.31 84 GLY B C 1
ATOM 1774 O O . GLY B 1 84 ? -8.242 20.609 -8.289 1 49.31 84 GLY B O 1
ATOM 1775 N N . GLY B 1 85 ? -8.773 22.656 -8.375 1 60.78 85 GLY B N 1
ATOM 1776 C CA . GLY B 1 85 ? -8.07 23.75 -7.746 1 60.78 85 GLY B CA 1
ATOM 1777 C C . GLY B 1 85 ? -7.461 23.391 -6.402 1 60.78 85 GLY B C 1
ATOM 1778 O O . GLY B 1 85 ? -8.07 22.672 -5.613 1 60.78 85 GLY B O 1
ATOM 1779 N N . GLY B 1 86 ? -5.973 23 -6.418 1 74.69 86 GLY B N 1
ATOM 1780 C CA . GLY B 1 86 ? -5.246 22.938 -5.16 1 74.69 86 GLY B CA 1
ATOM 1781 C C . GLY B 1 86 ? -3.773 22.609 -5.332 1 74.69 86 GLY B C 1
ATOM 1782 O O . GLY B 1 86 ? -3.312 22.391 -6.453 1 74.69 86 GLY B O 1
ATOM 1783 N N . ILE B 1 87 ? -3.018 22.672 -4.262 1 82.5 87 ILE B N 1
ATOM 1784 C CA . ILE B 1 87 ? -1.573 22.469 -4.219 1 82.5 87 ILE B CA 1
ATOM 1785 C C . ILE B 1 87 ? -1.262 21.109 -3.598 1 82.5 87 ILE B C 1
ATOM 1787 O O . ILE B 1 87 ? -1.728 20.797 -2.498 1 82.5 87 ILE B O 1
ATOM 1791 N N . TRP B 1 88 ? -0.512 20.234 -4.371 1 83.56 88 TRP B N 1
ATOM 1792 C CA . TRP B 1 88 ? -0.089 18.953 -3.834 1 83.56 88 TRP B CA 1
ATOM 1793 C C . TRP B 1 88 ? 1.231 19.078 -3.082 1 83.56 88 TRP B C 1
ATOM 1795 O O . TRP B 1 88 ? 2.254 19.438 -3.668 1 83.56 88 TRP B O 1
ATOM 1805 N N . HIS B 1 89 ? 1.143 18.719 -1.87 1 87.06 89 HIS B N 1
ATOM 1806 C CA . HIS B 1 89 ? 2.354 18.766 -1.06 1 87.06 89 HIS B CA 1
ATOM 1807 C C . HIS B 1 89 ? 3.074 17.422 -1.078 1 87.06 89 HIS B C 1
ATOM 1809 O O . HIS B 1 89 ? 4.305 17.375 -1.012 1 87.06 89 HIS B O 1
ATOM 1815 N N . ARG B 1 90 ? 2.295 16.266 -1.166 1 85.81 90 ARG B N 1
ATOM 1816 C CA . ARG B 1 90 ? 2.832 14.914 -1.209 1 85.81 90 ARG B CA 1
ATOM 1817 C C . ARG B 1 90 ? 1.971 14.016 -2.086 1 85.81 90 ARG B C 1
ATOM 1819 O O . ARG B 1 90 ? 0.743 14.125 -2.08 1 85.81 90 ARG B O 1
ATOM 1826 N N . VAL B 1 91 ? 2.609 13.234 -2.85 1 84.69 91 VAL B N 1
ATOM 1827 C CA . VAL B 1 91 ? 1.952 12.203 -3.646 1 84.69 91 VAL B CA 1
ATOM 1828 C C . VAL B 1 91 ? 2.705 10.883 -3.508 1 84.69 91 VAL B C 1
ATOM 1830 O O . VAL B 1 91 ? 3.674 10.633 -4.23 1 84.69 91 VAL B O 1
ATOM 1833 N N . GLU B 1 92 ? 2.25 10.07 -2.572 1 86.25 92 GLU B N 1
ATOM 1834 C CA . GLU B 1 92 ? 2.986 8.852 -2.26 1 86.25 92 GLU B CA 1
ATOM 1835 C C . GLU B 1 92 ? 2.209 7.609 -2.699 1 86.25 92 GLU B C 1
ATOM 1837 O O . GLU B 1 92 ? 2.781 6.527 -2.828 1 86.25 92 GLU B O 1
ATOM 1842 N N . ARG B 1 93 ? 0.92 7.707 -2.867 1 89.19 93 ARG B N 1
ATOM 1843 C CA . ARG B 1 93 ? 0.067 6.555 -3.141 1 89.19 93 ARG B CA 1
ATOM 1844 C C . ARG B 1 93 ? 0.23 6.082 -4.582 1 89.19 93 ARG B C 1
ATOM 1846 O O . ARG B 1 93 ? 0.501 6.887 -5.477 1 89.19 93 ARG B O 1
ATOM 1853 N N . SER B 1 94 ? 0.011 4.832 -4.664 1 84.69 94 SER B N 1
ATOM 1854 C CA . SER B 1 94 ? 0.121 4.262 -6.004 1 84.69 94 SER B CA 1
ATOM 1855 C C . SER B 1 94 ? -1.107 4.59 -6.848 1 84.69 94 SER B C 1
ATOM 1857 O O . SER B 1 94 ? -2.234 4.555 -6.348 1 84.69 94 SER B O 1
ATOM 1859 N N . HIS B 1 95 ? -0.829 4.98 -8.008 1 83.12 95 HIS B N 1
ATOM 1860 C CA . HIS B 1 95 ? -1.897 5.27 -8.961 1 83.12 95 HIS B CA 1
ATOM 1861 C C . HIS B 1 95 ? -1.629 4.609 -10.305 1 83.12 95 HIS B C 1
ATOM 1863 O O . HIS B 1 95 ? -0.509 4.168 -10.578 1 83.12 95 HIS B O 1
ATOM 1869 N N . GLY B 1 96 ? -2.727 4.457 -11.031 1 84.06 96 GLY B N 1
ATOM 1870 C CA . GLY B 1 96 ? -2.561 3.963 -12.391 1 84.06 96 GLY B CA 1
ATOM 1871 C C . GLY B 1 96 ? -2.59 2.449 -12.484 1 84.06 96 GLY B C 1
ATOM 1872 O O . GLY B 1 96 ? -3.203 1.784 -11.648 1 84.06 96 GLY B O 1
ATOM 1873 N N . LYS B 1 97 ? -1.901 1.979 -13.508 1 87.38 97 LYS B N 1
ATOM 1874 C CA . LYS B 1 97 ? -1.979 0.559 -13.836 1 87.38 97 LYS B CA 1
ATOM 1875 C C . LYS B 1 97 ? -0.98 -0.252 -13.016 1 87.38 97 LYS B C 1
ATOM 1877 O O . LYS B 1 97 ? 0.059 0.267 -12.602 1 87.38 97 LYS B O 1
ATOM 1882 N N . PHE B 1 98 ? -1.282 -1.417 -12.797 1 88.81 98 PHE B N 1
ATOM 1883 C CA . PHE B 1 98 ? -0.376 -2.385 -12.188 1 88.81 98 PHE B CA 1
ATOM 1884 C C . PHE B 1 98 ? -0.473 -3.732 -12.891 1 88.81 98 PHE B C 1
ATOM 1886 O O . PHE B 1 98 ? -1.488 -4.039 -13.516 1 88.81 98 PHE B O 1
ATOM 1893 N N . SER B 1 99 ? 0.609 -4.488 -12.773 1 93.06 99 SER B N 1
ATOM 1894 C CA . SER B 1 99 ? 0.688 -5.801 -13.406 1 93.06 99 SER B CA 1
ATOM 1895 C C . SER B 1 99 ? 1.72 -6.688 -12.719 1 93.06 99 SER B C 1
ATOM 1897 O O . SER B 1 99 ? 2.906 -6.355 -12.68 1 93.06 99 SER B O 1
ATOM 1899 N N . ARG B 1 100 ? 1.188 -7.773 -12.18 1 94.25 100 ARG B N 1
ATOM 1900 C CA . ARG B 1 100 ? 2.064 -8.742 -11.523 1 94.25 100 ARG B CA 1
ATOM 1901 C C . ARG B 1 100 ? 1.937 -10.117 -12.156 1 94.25 100 ARG B C 1
ATOM 1903 O O . ARG B 1 100 ? 0.831 -10.562 -12.477 1 94.25 100 ARG B O 1
ATOM 1910 N N . ARG B 1 101 ? 3.08 -10.766 -12.305 1 94.75 101 ARG B N 1
ATOM 1911 C CA . ARG B 1 101 ? 3.1 -12.117 -12.867 1 94.75 101 ARG B CA 1
ATOM 1912 C C . ARG B 1 101 ? 3.871 -13.07 -11.961 1 94.75 101 ARG B C 1
ATOM 1914 O O . ARG B 1 101 ? 4.945 -12.734 -11.461 1 94.75 101 ARG B O 1
ATOM 1921 N N . PHE B 1 102 ? 3.312 -14.258 -11.797 1 93.75 102 PHE B N 1
ATOM 1922 C CA . PHE B 1 102 ? 3.939 -15.273 -10.961 1 93.75 102 PHE B CA 1
ATOM 1923 C C . PHE B 1 102 ? 3.936 -16.625 -11.656 1 93.75 102 PHE B C 1
ATOM 1925 O O . PHE B 1 102 ? 2.883 -17.109 -12.062 1 93.75 102 PHE B O 1
ATOM 1932 N N . SER B 1 103 ? 5.09 -17.203 -11.727 1 95.12 103 SER B N 1
ATOM 1933 C CA . SER B 1 103 ? 5.156 -18.578 -12.234 1 95.12 103 SER B CA 1
ATOM 1934 C C . SER B 1 103 ? 4.676 -19.562 -11.18 1 95.12 103 SER B C 1
ATOM 1936 O O . SER B 1 103 ? 5.234 -19.641 -10.086 1 95.12 103 SER B O 1
ATOM 1938 N N . LEU B 1 104 ? 3.715 -20.312 -11.547 1 94.75 104 LEU B N 1
ATOM 1939 C CA . LEU B 1 104 ? 3.127 -21.25 -10.602 1 94.75 104 LEU B CA 1
ATOM 1940 C C . LEU B 1 104 ? 3.816 -22.609 -10.68 1 94.75 104 LEU B C 1
ATOM 1942 O O . LEU B 1 104 ? 4.219 -23.047 -11.758 1 94.75 104 LEU B O 1
ATOM 1946 N N . PRO B 1 105 ? 3.883 -23.188 -9.531 1 92 105 PRO B N 1
ATOM 1947 C CA . PRO B 1 105 ? 4.438 -24.547 -9.547 1 92 105 PRO B CA 1
ATOM 1948 C C . PRO B 1 105 ? 3.551 -25.531 -10.297 1 92 105 PRO B C 1
ATOM 1950 O O . PRO B 1 105 ? 2.385 -25.234 -10.57 1 92 105 PRO B O 1
ATOM 1953 N N . GLU B 1 106 ? 4.129 -26.719 -10.562 1 90.25 106 GLU B N 1
ATOM 1954 C CA . GLU B 1 106 ? 3.434 -27.719 -11.352 1 90.25 106 GLU B CA 1
ATOM 1955 C C . GLU B 1 106 ? 2.24 -28.297 -10.586 1 90.25 106 GLU B C 1
ATOM 1957 O O . GLU B 1 106 ? 1.288 -28.797 -11.195 1 90.25 106 GLU B O 1
ATOM 1962 N N . ASP B 1 107 ? 2.266 -28.203 -9.383 1 91.69 107 ASP B N 1
ATOM 1963 C CA . ASP B 1 107 ? 1.208 -28.828 -8.594 1 91.69 107 ASP B CA 1
ATOM 1964 C C . ASP B 1 107 ? 0.008 -27.891 -8.453 1 91.69 107 ASP B C 1
ATOM 1966 O O . ASP B 1 107 ? -0.979 -28.234 -7.801 1 91.69 107 ASP B O 1
ATOM 1970 N N . ALA B 1 108 ? 0.05 -26.766 -9.031 1 94.5 108 ALA B N 1
ATOM 1971 C CA . ALA B 1 108 ? -1.053 -25.812 -8.945 1 94.5 108 ALA B CA 1
ATOM 1972 C C . ALA B 1 108 ? -2.197 -26.219 -9.867 1 94.5 108 ALA B C 1
ATOM 1974 O O . ALA B 1 108 ? -1.99 -26.438 -11.062 1 94.5 108 ALA B O 1
ATOM 1975 N N . LYS B 1 109 ? -3.33 -26.375 -9.344 1 93.5 109 LYS B N 1
ATOM 1976 C CA . LYS B 1 109 ? -4.527 -26.656 -10.133 1 93.5 109 LYS B CA 1
ATOM 1977 C C . LYS B 1 109 ? -5.133 -25.359 -10.672 1 93.5 109 LYS B C 1
ATOM 1979 O O . LYS B 1 109 ? -6.113 -24.844 -10.133 1 93.5 109 LYS B O 1
ATOM 1984 N N . VAL B 1 110 ? -4.723 -24.953 -11.836 1 91.94 110 VAL B N 1
ATOM 1985 C CA . VAL B 1 110 ? -4.984 -23.625 -12.367 1 91.94 110 VAL B CA 1
ATOM 1986 C C . VAL B 1 110 ? -6.43 -23.531 -12.844 1 91.94 110 VAL B C 1
ATOM 1988 O O . VAL B 1 110 ? -6.953 -22.422 -13.039 1 91.94 110 VAL B O 1
ATOM 1991 N N . ASP B 1 111 ? -7.098 -24.641 -12.984 1 91.56 111 ASP B N 1
ATOM 1992 C CA . ASP B 1 111 ? -8.484 -24.641 -13.43 1 91.56 111 ASP B CA 1
ATOM 1993 C C . ASP B 1 111 ? -9.438 -24.312 -12.281 1 91.56 111 ASP B C 1
ATOM 1995 O O . ASP B 1 111 ? -10.609 -24 -12.5 1 91.56 111 ASP B O 1
ATOM 1999 N N . GLU B 1 112 ? -8.961 -24.297 -11.086 1 93.62 112 GLU B N 1
ATOM 2000 C CA . GLU B 1 112 ? -9.812 -24.062 -9.922 1 93.62 112 GLU B CA 1
ATOM 2001 C C . GLU B 1 112 ? -9.344 -22.844 -9.133 1 93.62 112 GLU B C 1
ATOM 2003 O O . GLU B 1 112 ? -9.375 -22.859 -7.898 1 93.62 112 GLU B O 1
ATOM 2008 N N . VAL B 1 113 ? -8.953 -21.875 -9.805 1 95 113 VAL B N 1
ATOM 2009 C CA . VAL B 1 113 ? -8.492 -20.656 -9.164 1 95 113 VAL B CA 1
ATOM 2010 C C . VAL B 1 113 ? -9.68 -19.875 -8.609 1 95 113 VAL B C 1
ATOM 2012 O O . VAL B 1 113 ? -10.695 -19.703 -9.297 1 95 113 VAL B O 1
ATOM 2015 N N . LYS B 1 114 ? -9.586 -19.531 -7.414 1 96.44 114 LYS B N 1
ATOM 2016 C CA . LYS B 1 114 ? -10.609 -18.703 -6.777 1 96.44 114 LYS B CA 1
ATOM 2017 C C . LYS B 1 114 ? -10.031 -17.359 -6.336 1 96.44 114 LYS B C 1
ATOM 2019 O O . LYS B 1 114 ? -8.938 -17.297 -5.77 1 96.44 114 LYS B O 1
ATOM 2024 N N . ALA B 1 115 ? -10.734 -16.297 -6.676 1 96 115 ALA B N 1
ATOM 2025 C CA . ALA B 1 115 ? -10.289 -14.961 -6.305 1 96 115 ALA B CA 1
ATOM 2026 C C . ALA B 1 115 ? -11.398 -14.195 -5.586 1 96 115 ALA B C 1
ATOM 2028 O O . ALA B 1 115 ? -12.555 -14.219 -6.016 1 96 115 ALA B O 1
ATOM 2029 N N . GLU B 1 116 ? -11.039 -13.656 -4.52 1 95.31 116 GLU B N 1
ATOM 2030 C CA . GLU B 1 116 ? -11.953 -12.82 -3.746 1 95.31 116 GLU B CA 1
ATOM 2031 C C . GLU B 1 116 ? -11.289 -11.516 -3.32 1 95.31 116 GLU B C 1
ATOM 2033 O O . GLU B 1 116 ? -10.109 -11.5 -2.971 1 95.31 116 GLU B O 1
ATOM 2038 N N . MET B 1 117 ? -12.047 -10.484 -3.396 1 91.25 117 MET B N 1
ATOM 2039 C CA . MET B 1 117 ? -11.531 -9.188 -2.957 1 91.25 117 MET B CA 1
ATOM 2040 C C . MET B 1 117 ? -12.359 -8.641 -1.804 1 91.25 117 MET B C 1
ATOM 2042 O O . MET B 1 117 ? -13.586 -8.555 -1.898 1 91.25 117 MET B O 1
ATOM 2046 N N . GLU B 1 118 ? -11.695 -8.352 -0.71 1 87.62 118 GLU B N 1
ATOM 2047 C CA . GLU B 1 118 ? -12.312 -7.73 0.455 1 87.62 118 GLU B CA 1
ATOM 2048 C C . GLU B 1 118 ? -11.523 -6.508 0.914 1 87.62 118 GLU B C 1
ATOM 2050 O O . GLU B 1 118 ? -10.32 -6.598 1.163 1 87.62 118 GLU B O 1
ATOM 2055 N N . ASN B 1 119 ? -12.242 -5.352 1.032 1 85.25 119 ASN B N 1
ATOM 2056 C CA . ASN B 1 119 ? -11.602 -4.133 1.523 1 85.25 119 ASN B CA 1
ATOM 2057 C C . ASN B 1 119 ? -10.336 -3.809 0.739 1 85.25 119 ASN B C 1
ATOM 2059 O O . ASN B 1 119 ? -9.289 -3.52 1.329 1 85.25 119 ASN B O 1
ATOM 2063 N N . VAL B 1 120 ? -10.375 -4.125 -0.564 1 87.38 120 VAL B N 1
ATOM 2064 C CA . VAL B 1 120 ? -9.367 -3.77 -1.559 1 87.38 120 VAL B CA 1
ATOM 2065 C C . VAL B 1 120 ? -8.141 -4.66 -1.392 1 87.38 120 VAL B C 1
ATOM 2067 O O . VAL B 1 120 ? -7.035 -4.293 -1.805 1 87.38 120 VAL B O 1
ATOM 2070 N N . VAL B 1 121 ? -8.367 -5.711 -0.681 1 92.12 121 VAL B N 1
ATOM 2071 C CA . VAL B 1 121 ? -7.355 -6.762 -0.623 1 92.12 121 VAL B CA 1
ATOM 2072 C C . VAL B 1 121 ? -7.816 -7.969 -1.438 1 92.12 121 VAL B C 1
ATOM 2074 O O . VAL B 1 121 ? -8.883 -8.531 -1.174 1 92.12 121 VAL B O 1
ATOM 2077 N N . LEU B 1 122 ? -6.988 -8.336 -2.367 1 94.81 122 LEU B N 1
ATOM 2078 C CA . LEU B 1 122 ? -7.32 -9.453 -3.242 1 94.81 122 LEU B CA 1
ATOM 2079 C C . LEU B 1 122 ? -6.68 -10.742 -2.742 1 94.81 122 LEU B C 1
ATOM 2081 O O . LEU B 1 122 ? -5.48 -10.773 -2.453 1 94.81 122 LEU B O 1
ATOM 2085 N N . LYS B 1 123 ? -7.484 -11.711 -2.574 1 96.19 123 LYS B N 1
ATOM 2086 C CA . LYS B 1 123 ? -6.988 -13.039 -2.221 1 96.19 123 LYS B CA 1
ATOM 2087 C C . LYS B 1 123 ? -7.234 -14.031 -3.348 1 96.19 123 LYS B C 1
ATOM 2089 O O . LYS B 1 123 ? -8.375 -14.227 -3.773 1 96.19 123 LYS B O 1
ATOM 2094 N N . VAL B 1 124 ? -6.184 -14.602 -3.83 1 97.25 124 VAL B N 1
ATOM 2095 C CA . VAL B 1 124 ? -6.273 -15.617 -4.871 1 97.25 124 VAL B CA 1
ATOM 2096 C C . VAL B 1 124 ? -5.82 -16.969 -4.316 1 97.25 124 VAL B C 1
ATOM 2098 O O . VAL B 1 124 ? -4.715 -17.094 -3.783 1 97.25 124 VAL B O 1
ATOM 2101 N N . VAL B 1 125 ? -6.676 -17.922 -4.434 1 97.12 125 VAL B N 1
ATOM 2102 C CA . VAL B 1 125 ? -6.375 -19.266 -3.93 1 97.12 125 VAL B CA 1
ATOM 2103 C C . VAL B 1 125 ? -6.34 -20.25 -5.09 1 97.12 125 VAL B C 1
ATOM 2105 O O . VAL B 1 125 ? -7.289 -20.344 -5.871 1 97.12 125 VAL B O 1
ATOM 2108 N N . ILE B 1 126 ? -5.242 -20.938 -5.156 1 97 126 ILE B N 1
ATOM 2109 C CA . ILE B 1 126 ? -5.074 -21.953 -6.172 1 97 126 ILE B CA 1
ATOM 2110 C C . ILE B 1 126 ? -4.836 -23.312 -5.504 1 97 126 ILE B C 1
ATOM 2112 O O . ILE B 1 126 ? -3.764 -23.562 -4.949 1 97 126 ILE B O 1
ATOM 2116 N N . PRO B 1 127 ? -5.805 -24.172 -5.629 1 96.44 127 PRO B N 1
ATOM 2117 C CA . PRO B 1 127 ? -5.613 -25.484 -5.023 1 96.44 127 PRO B CA 1
ATOM 2118 C C . PRO B 1 127 ? -4.461 -26.266 -5.656 1 96.44 127 PRO B C 1
ATOM 2120 O O . PRO B 1 127 ? -4.055 -25.969 -6.781 1 96.44 127 PRO B O 1
ATOM 2123 N N . LYS B 1 128 ? -3.928 -27.141 -4.863 1 93.62 128 LYS B N 1
ATOM 2124 C CA . LYS B 1 128 ? -2.863 -28 -5.367 1 93.62 128 LYS B CA 1
ATOM 2125 C C . LYS B 1 128 ? -3.432 -29.297 -5.941 1 93.62 128 LYS B C 1
ATOM 2127 O O . LYS B 1 128 ? -4.504 -29.75 -5.527 1 93.62 128 LYS B O 1
ATOM 2132 N N . LEU B 1 129 ? -2.619 -29.812 -6.883 1 87.75 129 LEU B N 1
ATOM 2133 C CA . LEU B 1 129 ? -2.994 -31.109 -7.43 1 87.75 129 LEU B CA 1
ATOM 2134 C C . LEU B 1 129 ? -2.754 -32.219 -6.414 1 87.75 129 LEU B C 1
ATOM 2136 O O . LEU B 1 129 ? -1.807 -32.156 -5.629 1 87.75 129 LEU B O 1
ATOM 2140 N N . GLU B 1 130 ? -3.746 -32.938 -6.055 1 71.12 130 GLU B N 1
ATOM 2141 C CA . GLU B 1 130 ? -3.594 -34.062 -5.156 1 71.12 130 GLU B CA 1
ATOM 2142 C C . GLU B 1 130 ? -2.459 -35 -5.613 1 71.12 130 GLU B C 1
ATOM 2144 O O . GLU B 1 130 ? -2.342 -35.281 -6.805 1 71.12 130 GLU B O 1
ATOM 2149 N N . VAL B 1 131 ? -1.319 -34.688 -5.219 1 57.94 131 VAL B N 1
ATOM 2150 C CA . VAL B 1 131 ? -0.308 -35.688 -5.566 1 57.94 131 VAL B CA 1
ATOM 2151 C C . VAL B 1 131 ? -0.811 -37.062 -5.211 1 57.94 131 VAL B C 1
ATOM 2153 O O . VAL B 1 131 ? -1.2 -37.344 -4.07 1 57.94 131 VAL B O 1
ATOM 2156 N N . LYS B 1 132 ? -1.297 -37.688 -6.133 1 50.62 132 LYS B N 1
ATOM 2157 C CA . LYS B 1 132 ? -1.406 -39.125 -5.895 1 50.62 132 LYS B CA 1
ATOM 2158 C C . LYS B 1 132 ? -0.205 -39.656 -5.109 1 50.62 132 LYS B C 1
ATOM 2160 O O . LYS B 1 132 ? 0.942 -39.406 -5.492 1 50.62 132 LYS B O 1
ATOM 2165 N N . LYS B 1 133 ? -0.309 -39.469 -3.805 1 48.5 133 LYS B N 1
ATOM 2166 C CA . LYS B 1 133 ? 0.742 -40.219 -3.096 1 48.5 133 LYS B CA 1
ATOM 2167 C C . LYS B 1 133 ? 1.287 -41.344 -3.941 1 48.5 133 LYS B C 1
ATOM 2169 O O . LYS B 1 133 ? 0.519 -42.125 -4.523 1 48.5 133 LYS B O 1
ATOM 2174 N N . PRO B 1 134 ? 2.402 -41.062 -4.496 1 47.5 134 PRO B N 1
ATOM 2175 C CA . PRO B 1 134 ? 2.93 -42.281 -5.148 1 47.5 134 PRO B CA 1
ATOM 2176 C C . PRO B 1 134 ? 2.547 -43.562 -4.418 1 47.5 134 PRO B C 1
ATOM 2178 O O . PRO B 1 134 ? 2.6 -43.594 -3.186 1 47.5 134 PRO B O 1
ATOM 2181 N N . HIS B 1 135 ? 1.457 -44.125 -4.871 1 44.41 135 HIS B N 1
ATOM 2182 C CA . HIS B 1 135 ? 1.275 -45.5 -4.426 1 44.41 135 HIS B CA 1
ATOM 2183 C C . HIS B 1 135 ? 2.611 -46.219 -4.328 1 44.41 135 HIS B C 1
ATOM 2185 O O . HIS B 1 135 ? 3.305 -46.406 -5.336 1 44.41 135 HIS B O 1
ATOM 2191 N N . LYS B 1 136 ? 3.357 -45.781 -3.402 1 44.75 136 LYS B N 1
ATOM 2192 C CA . LYS B 1 136 ? 4.539 -46.594 -3.174 1 44.75 136 LYS B CA 1
ATOM 2193 C C . LYS B 1 136 ? 4.25 -48.062 -3.465 1 44.75 136 LYS B C 1
ATOM 2195 O O . LYS B 1 136 ? 3.418 -48.688 -2.801 1 44.75 136 LYS B O 1
ATOM 2200 N N . LYS B 1 137 ? 4.285 -48.375 -4.695 1 48.38 137 LYS B N 1
ATOM 2201 C CA . LYS B 1 137 ? 4.262 -49.812 -4.996 1 48.38 137 LYS B CA 1
ATOM 2202 C C . LYS B 1 137 ? 5.289 -50.562 -4.16 1 48.38 137 LYS B C 1
ATOM 2204 O O . LYS B 1 137 ? 6.492 -50.344 -4.285 1 48.38 137 LYS B O 1
ATOM 2209 N N . VAL B 1 138 ? 5.059 -50.625 -2.893 1 47.47 138 VAL B N 1
ATOM 2210 C CA . VAL B 1 138 ? 5.902 -51.531 -2.102 1 47.47 138 VAL B CA 1
ATOM 2211 C C . VAL B 1 138 ? 6.105 -52.844 -2.846 1 47.47 138 VAL B C 1
ATOM 2213 O O . VAL B 1 138 ? 5.145 -53.562 -3.1 1 47.47 138 VAL B O 1
ATOM 2216 N N . VAL B 1 139 ? 7.055 -52.781 -3.725 1 49.5 139 VAL B N 1
ATOM 2217 C CA . VAL B 1 139 ? 7.426 -54.031 -4.371 1 49.5 139 VAL B CA 1
ATOM 2218 C C . VAL B 1 139 ? 7.805 -55.062 -3.314 1 49.5 139 VAL B C 1
ATOM 2220 O O . VAL B 1 139 ? 8.734 -54.875 -2.533 1 49.5 139 VAL B O 1
ATOM 2223 N N . GLU B 1 140 ? 6.848 -55.688 -2.785 1 47.88 140 GLU B N 1
ATOM 2224 C CA . GLU B 1 140 ? 7.129 -56.781 -1.88 1 47.88 140 GLU B CA 1
ATOM 2225 C C . GLU B 1 140 ? 8.164 -57.719 -2.475 1 47.88 140 GLU B C 1
ATOM 2227 O O . GLU B 1 140 ? 8.016 -58.188 -3.607 1 47.88 140 GLU B O 1
ATOM 2232 N N . ILE B 1 141 ? 9.438 -57.344 -2.23 1 51.59 141 ILE B N 1
ATOM 2233 C CA . ILE B 1 141 ? 10.508 -58.25 -2.637 1 51.59 141 ILE B CA 1
ATOM 2234 C C . ILE B 1 141 ? 10.164 -59.656 -2.203 1 51.59 141 ILE B C 1
ATOM 2236 O O . ILE B 1 141 ? 9.969 -59.938 -1.016 1 51.59 141 ILE B O 1
ATOM 2240 N N . GLU B 1 142 ? 9.359 -60.375 -2.938 1 46.34 142 GLU B N 1
ATOM 2241 C CA . GLU B 1 142 ? 9.164 -61.781 -2.703 1 46.34 142 GLU B CA 1
ATOM 2242 C C . GLU B 1 142 ? 10.492 -62.531 -2.682 1 46.34 142 GLU B C 1
ATOM 2244 O O . GLU B 1 142 ? 11.336 -62.344 -3.561 1 46.34 142 GLU B O 1
ATOM 2249 N N . GLU B 1 143 ? 11.195 -62.562 -1.508 1 50.84 143 GLU B N 1
ATOM 2250 C CA . GLU B 1 143 ? 12.344 -63.438 -1.328 1 50.84 143 GLU B CA 1
ATOM 2251 C C . GLU B 1 143 ? 12.133 -64.75 -2.025 1 50.84 143 GLU B C 1
ATOM 2253 O O . GLU B 1 143 ? 11.125 -65.438 -1.793 1 50.84 143 GLU B O 1
ATOM 2258 N N . LYS B 1 144 ? 12.625 -64.688 -3.342 1 43.03 144 LYS B N 1
ATOM 2259 C CA . LYS B 1 144 ? 12.781 -66.062 -3.809 1 43.03 144 LYS B CA 1
ATOM 2260 C C . LYS B 1 144 ? 13.891 -66.812 -3.047 1 43.03 144 LYS B C 1
ATOM 2262 O O . LYS B 1 144 ? 14.945 -66.188 -2.785 1 43.03 144 LYS B O 1
#

Sequence (288 aa):
MSLMSNLIDNMSNISRENFDPFYLAAQACPVLNSPVDWKQTDEAHVFIVDLPGTNKEDVKVEVEEGNVLHISGDRGSTASNADGGGIWHRVERSHGKFSRRFSLPEDAKVDEVKAEMENVVLKVVIPKLEVKKPHKKVVEIEEKMSLMSNLIDNMSNISRENFDPFYLAAQACPVLNSPVDWKQTDEAHVFIVDLPGTNKEDVKVEVEEGNVLHISGDRGSTASNADGGGIWHRVERSHGKFSRRFSLPEDAKVDEVKAEMENVVLKVVIPKLEVKKPHKKVVEIEEK

Nearest PDB structures (foldseek):
  2byu-assembly1_B  TM=9.046E-01  e=5.396E-11  Triticum aestivum
  1gme-assembly1_B  TM=8.220E-01  e=6.080E-11  Triticum aestivum
  1gme-assembly1_A  TM=7.353E-01  e=1.172E-10  Triticum aestivum
  3w1z-assembly1_D  TM=8.776E-01  e=7.826E-08  Schizosaccharomyces pombe 972h-
  3w1z-assembly1_B  TM=7.813E-01  e=5.154E-08  Schizosaccharomyces pombe 972h-

Secondary structure (DSSP, 8-state):
-HHHHHHHHHHHTS-TTS--HHHHHHHH-HHHHS-EEEEE-SSEEEEEEE-TT--GGGEEEEEETTTEEEEEEE----TTSSS-S-EEEEE-S--SEEEEEEEPPTTB-GGG-EEEEETTEEEEEEEBP---------------/-HHHHHHHHHHHTS-TTS--HHHHHHHH-HHHHS-EEEEE-SSEEEEEEE-TT--GGGEEEEEETTTEEEEEEE----TTSSS-S-EEEEE-S--SEEEEEEEPPTTB-GGG-EEEEETTEEEEEEEBP---------------

Solvent-accessible surface area (backbone atoms only — not comparable to full-atom values): 16256 Å² total; per-residue (Å²): 112,64,63,57,45,55,37,42,59,65,41,60,73,44,57,78,85,78,56,49,68,64,46,48,52,43,59,60,31,50,62,70,47,47,15,40,28,31,37,32,40,92,58,28,38,37,36,40,32,45,37,64,75,36,52,76,88,39,52,45,80,44,73,43,87,85,48,24,41,35,40,33,38,50,42,42,70,59,63,68,77,76,51,82,85,63,51,76,79,40,76,48,56,67,56,32,67,51,69,47,78,42,81,51,62,87,49,50,33,76,90,58,60,43,75,48,72,55,59,33,30,37,36,35,38,26,36,41,49,76,66,69,64,73,72,70,71,71,71,71,76,71,84,124,111,64,61,56,45,54,32,42,59,62,40,60,71,45,56,78,86,79,56,47,68,64,46,47,52,45,60,58,30,51,62,71,47,47,14,41,28,30,37,34,41,93,58,28,39,36,35,40,33,46,36,62,75,36,53,76,90,38,51,44,79,45,74,43,86,85,49,23,42,35,42,35,38,48,44,42,70,62,63,68,76,75,50,84,84,64,49,74,80,40,76,49,57,65,54,34,67,52,68,46,77,42,81,51,63,89,49,48,32,76,89,58,60,43,76,48,72,56,60,35,29,38,38,36,39,26,34,41,50,77,66,68,64,73,72,70,72,73,70,73,76,70,81,123